Protein AF-A0A316Z973-F1 (afdb_monomer_lite)

Secondary structure (DSSP, 8-state):
-----------------PPEEEEEESTTSSSEESSEE---TT-EEEEEE-SSS-B--EEBS-SSGGGTTPBPTTS-BPPPB-TT-EEEEE---SS-EEEE-GGGHHHH--EEEES--SS-HHHHHHHHTT-------------------------------------------------------------------------

Organism: NCBI:txid58919

Structure (mmCIF, N/CA/C/O backbone):
data_AF-A0A316Z973-F1
#
_entry.id   AF-A0A316Z973-F1
#
loop_
_atom_site.group_PDB
_atom_site.id
_atom_site.type_symbol
_atom_site.label_atom_id
_atom_site.label_alt_id
_atom_site.label_comp_id
_atom_site.label_asym_id
_atom_site.label_entity_id
_atom_site.label_seq_id
_atom_site.pdbx_PDB_ins_code
_atom_site.Cartn_x
_atom_site.Cartn_y
_atom_site.Cartn_z
_atom_site.occupancy
_atom_site.B_iso_or_equiv
_atom_site.auth_seq_id
_atom_site.auth_comp_id
_atom_site.auth_asym_id
_atom_site.auth_atom_id
_atom_site.pdbx_PDB_model_num
ATOM 1 N N . MET A 1 1 ? -23.307 -47.195 45.406 1.00 41.28 1 MET A N 1
ATOM 2 C CA . MET A 1 1 ? -22.479 -47.215 44.180 1.00 41.28 1 MET A CA 1
ATOM 3 C C . MET A 1 1 ? -22.710 -45.909 43.437 1.00 41.28 1 MET A C 1
ATOM 5 O O . MET A 1 1 ? -23.793 -45.720 42.906 1.00 41.28 1 MET A O 1
ATOM 9 N N . PHE A 1 2 ? -21.751 -44.983 43.478 1.00 44.00 2 PHE A N 1
ATOM 10 C CA . PHE A 1 2 ? -21.825 -43.708 42.757 1.00 44.00 2 PHE A CA 1
ATOM 11 C C . PHE A 1 2 ? -20.929 -43.805 41.520 1.00 44.00 2 PHE A C 1
ATOM 13 O O . PHE A 1 2 ? -19.707 -43.801 41.649 1.00 44.00 2 PHE A O 1
ATOM 20 N N . PHE A 1 3 ? -21.525 -43.931 40.335 1.00 48.19 3 PHE A N 1
ATOM 21 C CA . PHE A 1 3 ? -20.788 -43.873 39.074 1.00 48.19 3 PHE A CA 1
ATOM 22 C C . PHE A 1 3 ? -20.586 -42.404 38.688 1.00 48.19 3 PHE A C 1
ATOM 24 O O . PHE A 1 3 ? -21.544 -41.697 38.383 1.00 48.19 3 PHE A O 1
ATOM 31 N N . ARG A 1 4 ? -19.337 -41.929 38.740 1.00 69.94 4 ARG A N 1
ATOM 32 C CA . ARG A 1 4 ? -18.939 -40.623 38.202 1.00 69.94 4 ARG A CA 1
ATOM 33 C C . ARG A 1 4 ? -18.668 -40.780 36.706 1.00 69.94 4 ARG A C 1
ATOM 35 O O . ARG A 1 4 ? -17.727 -41.472 36.331 1.00 69.94 4 ARG A O 1
ATOM 42 N N . ALA A 1 5 ? -19.496 -40.161 35.870 1.00 67.56 5 ALA A N 1
ATOM 43 C CA . ALA A 1 5 ? -19.261 -40.078 34.433 1.00 67.56 5 ALA A CA 1
ATOM 44 C C . ALA A 1 5 ? -18.143 -39.055 34.138 1.00 67.56 5 ALA A C 1
ATOM 46 O O . ALA A 1 5 ? -18.197 -37.946 34.679 1.00 67.56 5 ALA A O 1
ATOM 47 N N . PRO A 1 6 ? -17.134 -39.384 33.311 1.00 65.50 6 PRO A N 1
ATOM 48 C CA . PRO A 1 6 ? -16.127 -38.420 32.894 1.00 65.50 6 PRO A CA 1
ATOM 49 C C . PRO A 1 6 ? -16.696 -37.504 31.800 1.00 65.50 6 PRO A C 1
ATOM 51 O O . PRO A 1 6 ? -17.099 -37.961 30.732 1.00 65.50 6 PRO A O 1
ATOM 54 N N . LEU A 1 7 ? -16.721 -36.200 32.076 1.00 68.88 7 LEU A N 1
ATOM 55 C CA . LEU A 1 7 ? 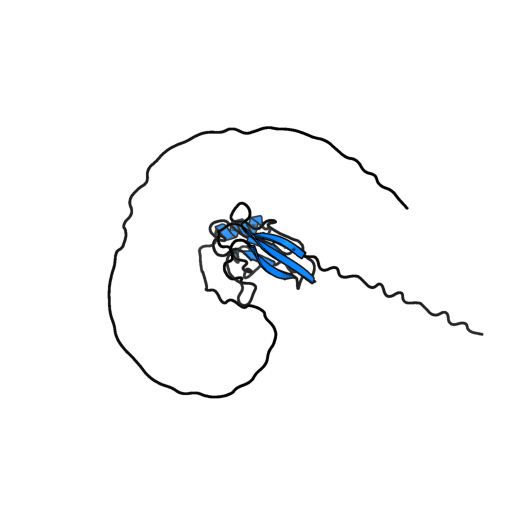-16.974 -35.148 31.092 1.00 68.88 7 LEU A CA 1
ATOM 56 C C . LEU A 1 7 ? -15.774 -35.098 30.129 1.00 68.88 7 LEU A C 1
ATOM 58 O O . LEU A 1 7 ? -14.706 -34.608 30.494 1.00 68.88 7 LEU A O 1
ATOM 62 N N . ILE A 1 8 ? -15.925 -35.638 28.919 1.00 69.06 8 ILE A N 1
ATOM 63 C CA . ILE A 1 8 ? -14.902 -35.556 27.869 1.00 69.06 8 ILE A CA 1
ATOM 64 C C . ILE A 1 8 ? -14.941 -34.141 27.280 1.00 69.06 8 ILE A C 1
ATOM 66 O O . ILE A 1 8 ? -15.870 -33.786 26.558 1.00 69.06 8 ILE A O 1
ATOM 70 N N . LEU A 1 9 ? -13.933 -33.327 27.600 1.00 64.75 9 LEU A N 1
ATOM 71 C CA . LEU A 1 9 ? -13.711 -32.022 26.982 1.00 64.75 9 LEU A CA 1
ATOM 72 C C . LEU A 1 9 ? -13.010 -32.236 25.633 1.00 64.75 9 LEU A C 1
ATOM 74 O O . LEU A 1 9 ? -11.796 -32.428 25.579 1.00 64.75 9 LEU A O 1
ATOM 78 N N . ALA A 1 10 ? -13.777 -32.251 24.544 1.00 69.19 10 ALA A N 1
ATOM 79 C CA . ALA A 1 10 ? -13.226 -32.266 23.193 1.00 69.19 10 ALA A CA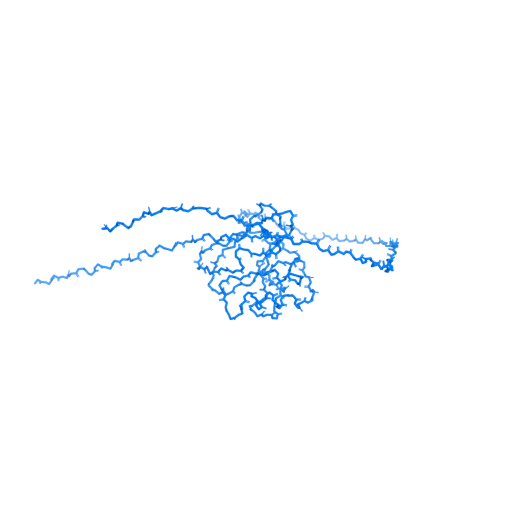 1
ATOM 80 C C . ALA A 1 10 ? -12.513 -30.928 22.922 1.00 69.19 10 ALA A C 1
ATOM 82 O O . ALA A 1 10 ? -13.158 -29.892 22.765 1.00 69.19 10 ALA A O 1
ATOM 83 N N . ALA A 1 11 ? -11.179 -30.940 22.896 1.00 72.00 11 ALA A N 1
ATOM 84 C CA . ALA A 1 11 ? -10.387 -29.792 22.476 1.00 72.00 11 ALA A CA 1
ATOM 85 C C . ALA A 1 11 ? -10.554 -29.595 20.961 1.00 72.00 11 ALA A C 1
ATOM 87 O O . ALA A 1 11 ? -10.031 -30.371 20.162 1.00 72.00 11 ALA A O 1
ATOM 88 N N . LEU A 1 12 ? -11.300 -28.564 20.563 1.00 65.88 12 LEU A N 1
ATOM 89 C CA . LEU A 1 12 ? -11.344 -28.091 19.182 1.00 65.88 12 LEU A CA 1
ATOM 90 C C . LEU A 1 12 ? -9.988 -27.455 18.855 1.00 65.88 12 LEU A C 1
ATOM 92 O O . LEU A 1 12 ? -9.727 -26.308 19.211 1.00 65.88 12 LEU A O 1
ATOM 96 N N . ALA A 1 13 ? -9.109 -28.211 18.201 1.00 68.31 13 ALA A N 1
ATOM 97 C CA . ALA A 1 13 ? -7.912 -27.653 17.592 1.00 68.31 13 ALA A CA 1
ATOM 98 C C . ALA A 1 13 ? -8.339 -26.793 16.392 1.00 68.31 13 ALA A C 1
ATOM 100 O O . ALA A 1 13 ? -8.641 -27.316 15.320 1.00 68.31 13 ALA A O 1
ATOM 101 N N . ALA A 1 14 ? -8.405 -25.474 16.578 1.00 66.62 14 ALA A N 1
ATOM 102 C CA . ALA A 1 14 ? -8.560 -24.543 15.470 1.00 66.62 14 ALA A CA 1
ATOM 103 C C . ALA A 1 14 ? -7.261 -24.546 14.652 1.00 66.62 14 ALA A C 1
ATOM 105 O O . ALA A 1 14 ? -6.210 -24.121 15.132 1.00 66.62 14 ALA A O 1
ATOM 106 N N . CYS A 1 15 ? -7.315 -25.051 13.421 1.00 59.84 15 CYS A N 1
ATOM 107 C CA . CYS A 1 15 ? -6.227 -24.900 12.467 1.00 59.84 15 CYS A CA 1
ATOM 108 C C . CYS A 1 15 ? -6.177 -23.435 12.008 1.00 59.84 15 CYS A C 1
ATOM 110 O O . CYS A 1 15 ? -6.979 -23.011 11.177 1.00 59.84 15 CYS A O 1
ATOM 112 N N . VAL A 1 16 ? -5.252 -22.648 12.563 1.00 71.19 16 VAL A N 1
ATOM 113 C CA . VAL A 1 16 ? -4.913 -21.338 11.996 1.00 71.19 16 VAL A CA 1
ATOM 114 C C . VAL A 1 16 ? -4.155 -21.582 10.690 1.00 71.19 16 VAL A C 1
ATOM 116 O O . VAL A 1 16 ? -3.043 -22.105 10.687 1.00 71.19 16 VAL A O 1
ATOM 119 N N . SER A 1 17 ? -4.800 -21.296 9.561 1.00 81.62 17 SER A N 1
ATOM 120 C CA . SER A 1 17 ? -4.170 -21.362 8.243 1.00 81.62 17 SER A CA 1
ATOM 121 C C . SER A 1 17 ? -3.611 -19.986 7.914 1.00 81.62 17 SER A C 1
ATOM 123 O O . SER A 1 17 ? -4.388 -19.056 7.734 1.00 81.62 17 SER A O 1
ATOM 125 N N . ALA A 1 18 ? -2.288 -19.866 7.820 1.00 92.56 18 ALA A N 1
ATOM 126 C CA . ALA A 1 18 ? -1.631 -18.668 7.307 1.00 92.56 18 ALA A CA 1
ATOM 127 C C . ALA A 1 18 ? -1.718 -18.648 5.773 1.00 92.56 18 ALA A C 1
ATOM 129 O O . ALA A 1 18 ? -1.224 -19.566 5.112 1.00 92.56 18 ALA A O 1
ATOM 130 N N . ALA A 1 19 ? -2.345 -17.622 5.201 1.00 96.31 19 ALA A N 1
ATOM 131 C CA . ALA A 1 19 ? -2.403 -17.424 3.759 1.00 96.31 19 ALA A CA 1
ATOM 132 C C . ALA A 1 19 ? -1.183 -16.639 3.252 1.00 96.31 19 ALA A C 1
ATOM 134 O O . ALA A 1 19 ? -0.636 -15.777 3.941 1.00 96.31 19 ALA A O 1
ATOM 135 N N . ASN A 1 20 ? -0.778 -16.903 2.007 1.00 97.88 20 ASN A N 1
ATOM 136 C CA . ASN A 1 20 ? 0.108 -16.013 1.263 1.00 97.88 20 ASN A CA 1
ATOM 137 C C . ASN A 1 20 ? -0.732 -15.203 0.268 1.00 97.88 20 ASN A C 1
ATOM 139 O O . ASN A 1 20 ? -1.379 -15.773 -0.611 1.00 97.88 20 ASN A O 1
ATOM 143 N N . ILE A 1 21 ? -0.742 -13.884 0.430 1.00 98.44 21 ILE A N 1
ATOM 144 C CA . ILE A 1 21 ? -1.530 -12.955 -0.376 1.00 98.44 21 ILE A CA 1
ATOM 145 C C . ILE A 1 21 ? -0.574 -12.232 -1.319 1.00 98.44 21 ILE A C 1
ATOM 147 O O . ILE A 1 21 ? 0.276 -11.453 -0.892 1.00 98.44 21 ILE A O 1
ATOM 151 N N . THR A 1 22 ? -0.706 -12.494 -2.615 1.00 98.56 22 THR A N 1
ATOM 152 C CA . THR A 1 22 ? 0.147 -11.880 -3.637 1.00 98.56 22 THR A CA 1
ATOM 153 C C . THR A 1 22 ? -0.371 -10.501 -4.040 1.00 98.56 22 THR A C 1
ATOM 155 O O . THR A 1 22 ? -1.551 -10.341 -4.350 1.00 98.56 22 THR A O 1
ATOM 158 N N . VAL A 1 23 ? 0.534 -9.524 -4.091 1.00 98.56 23 VAL A N 1
ATOM 159 C CA . VAL A 1 23 ? 0.290 -8.169 -4.595 1.00 98.56 23 VAL A CA 1
ATOM 160 C C . VAL A 1 23 ? 1.296 -7.880 -5.699 1.00 98.56 23 VAL A C 1
ATOM 162 O O . VAL A 1 23 ? 2.503 -7.900 -5.471 1.00 98.56 23 VAL A O 1
ATOM 165 N N . GLN A 1 24 ? 0.806 -7.595 -6.899 1.00 97.94 24 GLN A N 1
ATOM 166 C CA . GLN A 1 24 ? 1.642 -7.215 -8.031 1.00 97.94 24 GLN A CA 1
ATOM 167 C C . GLN A 1 24 ? 2.012 -5.738 -7.919 1.00 97.94 24 GLN A C 1
ATOM 169 O O . GLN A 1 24 ? 1.135 -4.884 -7.789 1.00 97.94 24 GLN A O 1
ATOM 174 N N . VAL A 1 25 ? 3.301 -5.427 -7.992 1.00 98.19 25 VAL A N 1
ATOM 175 C CA . VAL A 1 25 ? 3.828 -4.061 -7.950 1.00 98.19 25 VAL A CA 1
ATOM 176 C C . VAL A 1 25 ? 4.334 -3.695 -9.337 1.00 98.19 25 VAL A C 1
ATOM 178 O O . VAL A 1 25 ? 5.175 -4.401 -9.886 1.00 98.19 25 VAL A O 1
ATOM 181 N N . GLY A 1 26 ? 3.791 -2.628 -9.923 1.00 95.75 26 GLY A N 1
ATOM 182 C CA . GLY A 1 26 ? 4.217 -2.134 -11.238 1.00 95.75 26 GLY A CA 1
ATOM 183 C C . GLY A 1 26 ? 3.627 -2.879 -12.440 1.00 95.75 26 GLY A C 1
ATOM 184 O O . GLY A 1 26 ? 3.710 -2.383 -13.555 1.00 95.75 26 GLY A O 1
ATOM 185 N N . GLN A 1 27 ? 2.955 -4.023 -12.249 1.00 94.44 27 GLN A N 1
ATOM 186 C CA . GLN A 1 27 ? 2.401 -4.812 -13.359 1.00 94.44 27 GLN A CA 1
ATOM 187 C C . GLN A 1 27 ? 1.326 -4.040 -14.133 1.00 94.44 27 GLN A C 1
ATOM 189 O O . GLN A 1 27 ? 0.201 -3.907 -13.650 1.00 94.44 27 GLN A O 1
ATOM 194 N N . GLY A 1 28 ? 1.628 -3.570 -15.344 1.00 90.69 28 GLY A N 1
ATOM 195 C CA . GLY A 1 28 ? 0.760 -2.745 -16.186 1.00 90.69 28 GLY A CA 1
ATOM 196 C C . GLY A 1 28 ? 0.758 -1.260 -15.799 1.00 90.69 28 GLY A C 1
ATOM 197 O O . GLY A 1 28 ? -0.287 -0.612 -15.926 1.00 90.69 28 GLY A O 1
ATOM 198 N N . GLY A 1 29 ? 1.840 -0.758 -15.193 1.00 92.12 29 GLY A N 1
ATOM 199 C CA . GLY A 1 29 ? 2.037 0.635 -14.756 1.00 92.12 29 GLY A CA 1
ATOM 200 C C . GLY A 1 29 ? 2.023 0.862 -13.236 1.00 92.12 29 GLY A C 1
ATOM 201 O O . GLY A 1 29 ? 1.718 -0.058 -12.477 1.00 92.12 29 GLY A O 1
ATOM 202 N N . ASP A 1 30 ? 2.285 2.114 -12.829 1.00 94.94 30 ASP A N 1
ATOM 203 C CA . ASP A 1 30 ? 2.559 2.637 -11.470 1.00 94.94 30 ASP A CA 1
ATOM 204 C C . ASP A 1 30 ? 1.448 2.393 -10.420 1.00 94.94 30 ASP A C 1
ATOM 206 O O . ASP A 1 30 ? 0.791 3.320 -9.934 1.00 94.94 30 ASP A O 1
ATOM 210 N N . LYS A 1 31 ? 1.199 1.130 -10.068 1.00 96.44 31 LYS A N 1
ATOM 211 C CA . LYS A 1 31 ? 0.168 0.731 -9.100 1.00 96.44 31 LYS A CA 1
ATOM 212 C C . LYS A 1 31 ? 0.507 -0.572 -8.384 1.00 96.44 31 LYS A C 1
ATOM 214 O O . LYS A 1 31 ? 1.312 -1.378 -8.852 1.00 96.44 31 LYS A O 1
ATOM 219 N N . PHE A 1 32 ? -0.185 -0.779 -7.273 1.00 98.38 32 PHE A N 1
ATOM 220 C CA . PHE A 1 32 ? -0.315 -2.073 -6.618 1.00 98.38 32 PHE A CA 1
ATOM 221 C C . PHE A 1 32 ? -1.574 -2.777 -7.146 1.00 98.38 32 PHE A C 1
ATOM 223 O O . PHE A 1 32 ? -2.600 -2.126 -7.356 1.00 98.38 32 PHE A O 1
ATOM 230 N N . SER A 1 33 ? -1.512 -4.086 -7.390 1.00 97.81 33 SER A N 1
ATOM 231 C CA . SER A 1 33 ? -2.656 -4.887 -7.836 1.00 97.81 33 SER A CA 1
ATOM 232 C C . SER A 1 33 ? -2.778 -6.184 -7.022 1.00 97.81 33 SER A C 1
ATOM 234 O O . SER A 1 33 ? -1.902 -7.041 -7.128 1.00 97.81 33 SER A O 1
ATOM 236 N N . PRO A 1 34 ? -3.845 -6.360 -6.221 1.00 98.38 34 PRO A N 1
ATOM 237 C CA . PRO A 1 34 ? -4.901 -5.381 -5.944 1.00 98.38 34 PRO A CA 1
ATOM 238 C C . PRO A 1 34 ? -4.376 -4.148 -5.181 1.00 98.38 34 PRO A C 1
ATOM 240 O O . PRO A 1 34 ? -3.271 -4.153 -4.646 1.00 98.38 34 PRO A O 1
ATOM 243 N N . THR A 1 35 ? -5.174 -3.078 -5.130 1.00 98.31 35 THR A N 1
ATOM 244 C CA . THR A 1 35 ? -4.846 -1.839 -4.396 1.00 98.31 35 THR A CA 1
ATOM 245 C C . THR A 1 35 ? -5.157 -1.933 -2.900 1.00 98.31 35 THR A C 1
ATOM 247 O O . THR A 1 35 ? -4.707 -1.100 -2.115 1.00 98.31 35 THR A O 1
ATOM 250 N N . SER A 1 36 ? -5.892 -2.955 -2.474 1.00 98.56 36 SER A N 1
ATOM 251 C CA . SER A 1 36 ? -6.087 -3.278 -1.068 1.00 98.56 36 SER A CA 1
ATOM 252 C C . SER A 1 36 ? -6.338 -4.767 -0.869 1.00 98.56 36 SER A C 1
ATOM 254 O O . SER A 1 36 ? -6.734 -5.476 -1.796 1.00 98.56 36 SER A O 1
ATOM 256 N N . VAL A 1 37 ? -6.094 -5.241 0.350 1.00 98.62 37 VAL A N 1
ATOM 257 C CA . VAL A 1 37 ? -6.363 -6.623 0.767 1.00 98.62 37 VAL A CA 1
ATOM 258 C C . VAL A 1 37 ? -6.906 -6.650 2.188 1.00 98.62 37 VAL A C 1
ATOM 260 O O . VAL A 1 37 ? -6.594 -5.778 2.996 1.00 98.62 37 VAL A O 1
ATOM 263 N N . THR A 1 38 ? -7.671 -7.686 2.512 1.00 98.19 38 THR A N 1
ATOM 264 C CA . THR A 1 38 ? -7.971 -8.064 3.897 1.00 98.19 38 THR A CA 1
ATOM 265 C C . THR A 1 38 ? -7.119 -9.277 4.247 1.00 98.19 38 THR A C 1
ATOM 267 O O . THR A 1 38 ? -7.086 -10.235 3.478 1.00 98.19 38 THR A O 1
ATOM 270 N N . ALA A 1 39 ? -6.426 -9.225 5.379 1.00 97.69 39 ALA A N 1
ATOM 271 C CA . ALA A 1 39 ? -5.502 -10.251 5.835 1.00 97.69 39 ALA A CA 1
ATOM 272 C C . ALA A 1 39 ? -5.656 -10.484 7.342 1.00 97.69 39 ALA A C 1
ATOM 274 O O . ALA A 1 39 ? -5.812 -9.539 8.122 1.00 97.69 39 ALA A O 1
ATOM 275 N N . ALA A 1 40 ? -5.602 -11.745 7.752 1.00 97.12 40 ALA A N 1
ATOM 276 C CA . ALA A 1 40 ? -5.626 -12.147 9.147 1.00 97.12 40 ALA A CA 1
ATOM 277 C C . ALA A 1 40 ? -4.216 -12.113 9.754 1.00 97.12 40 ALA A C 1
ATOM 279 O O . ALA A 1 40 ? -3.204 -12.201 9.058 1.00 97.12 40 ALA A O 1
ATOM 280 N N . GLN A 1 41 ? -4.144 -12.027 11.084 1.00 96.38 41 GLN A N 1
ATOM 281 C CA . GLN A 1 41 ? -2.883 -12.232 11.789 1.00 96.38 41 GLN A CA 1
ATOM 282 C C . GLN A 1 41 ? -2.315 -13.622 11.457 1.00 96.38 41 GLN A C 1
ATOM 284 O O . GLN A 1 41 ? -3.010 -14.629 11.583 1.00 96.38 41 GLN A O 1
ATOM 289 N N . GLY A 1 42 ? -1.043 -13.665 11.068 1.00 96.25 42 GLY A N 1
ATOM 290 C CA . GLY A 1 42 ? -0.351 -14.871 10.612 1.00 96.25 42 GLY A CA 1
ATOM 291 C C . GLY A 1 42 ? -0.238 -14.987 9.091 1.00 96.25 42 GLY A C 1
ATOM 292 O O . GLY A 1 42 ? 0.615 -15.740 8.626 1.00 96.25 42 GLY A O 1
ATOM 293 N N . ASP A 1 43 ? -1.015 -14.223 8.318 1.00 98.38 43 ASP A N 1
ATOM 294 C CA . ASP A 1 43 ? -0.861 -14.165 6.863 1.00 98.38 43 ASP A CA 1
ATOM 295 C C . ASP A 1 43 ? 0.467 -13.503 6.461 1.00 98.38 43 ASP A C 1
ATOM 297 O O . ASP A 1 43 ? 1.131 -12.819 7.242 1.00 98.38 43 ASP A O 1
ATOM 301 N N . THR A 1 44 ? 0.868 -13.690 5.207 1.00 98.44 44 THR A N 1
ATOM 302 C CA . THR A 1 44 ? 2.009 -12.996 4.599 1.00 98.44 44 THR A CA 1
ATOM 303 C C . THR A 1 44 ? 1.568 -12.294 3.326 1.00 98.44 44 THR A C 1
ATOM 305 O O . THR A 1 44 ? 1.003 -12.929 2.437 1.00 98.44 44 THR A O 1
ATOM 308 N N . ILE A 1 45 ? 1.871 -11.002 3.207 1.00 98.69 45 ILE A N 1
ATOM 309 C CA . ILE A 1 45 ? 1.714 -10.256 1.958 1.00 98.69 45 ILE A CA 1
ATOM 310 C C . ILE A 1 45 ? 3.007 -10.379 1.155 1.00 98.69 45 ILE A C 1
ATOM 312 O O . ILE A 1 45 ? 4.071 -9.995 1.637 1.00 98.69 45 ILE A O 1
ATOM 316 N N . SER A 1 46 ? 2.928 -10.902 -0.064 1.00 98.44 46 SER A N 1
ATOM 317 C CA . SER A 1 46 ? 4.061 -11.008 -0.983 1.00 98.44 46 SER A CA 1
ATOM 318 C C . SER A 1 46 ? 3.911 -9.993 -2.109 1.00 98.44 46 SER A C 1
ATOM 320 O O . SER A 1 46 ? 3.110 -10.172 -3.026 1.00 98.44 46 SER A O 1
ATOM 322 N N . PHE A 1 47 ? 4.702 -8.926 -2.033 1.00 98.56 47 PHE A N 1
ATOM 323 C CA . PHE A 1 47 ? 4.819 -7.910 -3.071 1.00 98.56 47 PHE A CA 1
ATOM 324 C C . PHE A 1 47 ? 5.768 -8.413 -4.154 1.00 98.56 47 PHE A C 1
ATOM 326 O O . PHE A 1 47 ? 6.974 -8.489 -3.925 1.00 98.56 47 PHE A O 1
ATOM 333 N N . VAL A 1 48 ? 5.224 -8.784 -5.308 1.00 97.62 48 VAL A N 1
ATOM 334 C CA . VAL A 1 48 ? 5.982 -9.276 -6.463 1.00 97.62 48 VAL A CA 1
ATOM 335 C C . VAL A 1 48 ? 6.167 -8.119 -7.430 1.00 97.62 48 VAL A C 1
ATOM 337 O O . VAL A 1 48 ? 5.186 -7.527 -7.878 1.00 97.62 48 VAL A O 1
ATOM 340 N N . PHE A 1 49 ? 7.417 -7.779 -7.723 1.00 97.44 49 PHE A N 1
ATOM 341 C CA . PHE A 1 49 ? 7.765 -6.635 -8.557 1.00 97.44 49 PHE A CA 1
ATOM 342 C C . PHE A 1 49 ? 7.876 -7.046 -10.021 1.00 97.44 49 PHE A C 1
ATOM 344 O O . PHE A 1 49 ? 8.504 -8.054 -10.355 1.00 97.44 49 PHE A O 1
ATOM 351 N N . HIS A 1 50 ? 7.255 -6.243 -10.880 1.00 94.25 50 HIS A N 1
ATOM 352 C CA . HIS A 1 50 ? 7.200 -6.442 -12.324 1.00 94.25 50 HIS A CA 1
ATOM 353 C C . HIS A 1 50 ? 7.804 -5.246 -13.039 1.00 94.25 50 HIS A C 1
ATOM 355 O O . HIS A 1 50 ? 7.855 -4.145 -12.497 1.00 94.25 50 HIS A O 1
ATOM 361 N N . GLU A 1 51 ? 8.156 -5.476 -14.298 1.00 86.81 51 GLU A N 1
ATOM 362 C CA . GLU A 1 51 ? 8.728 -4.494 -15.219 1.00 86.81 51 GLU A CA 1
ATOM 363 C C . GLU A 1 51 ? 10.108 -3.925 -14.794 1.00 86.81 51 GLU A C 1
ATOM 365 O O . GLU A 1 51 ? 10.585 -4.040 -13.663 1.00 86.81 51 GLU A O 1
ATOM 370 N N . ASN A 1 52 ? 10.814 -3.310 -15.746 1.00 79.31 52 ASN A N 1
ATOM 371 C CA . ASN A 1 52 ? 12.146 -2.732 -15.515 1.00 79.31 52 ASN A CA 1
ATOM 372 C C . ASN A 1 52 ? 12.103 -1.361 -14.802 1.00 79.31 52 ASN A C 1
ATOM 374 O O . ASN A 1 52 ? 13.105 -0.648 -14.791 1.00 79.31 52 ASN A O 1
ATOM 378 N N . MET A 1 53 ? 10.953 -0.975 -14.247 1.00 85.50 53 MET A N 1
ATOM 379 C CA . MET A 1 53 ? 10.781 0.234 -13.446 1.00 85.50 53 MET A CA 1
ATOM 380 C C . MET A 1 53 ? 11.032 -0.067 -11.967 1.00 85.50 53 MET A C 1
ATOM 382 O O . MET A 1 53 ? 10.682 -1.134 -11.468 1.00 85.50 53 MET A O 1
ATOM 386 N N . GLU A 1 54 ? 11.616 0.895 -11.254 1.00 92.75 54 GLU A N 1
ATOM 387 C CA . GLU A 1 54 ? 11.878 0.762 -9.825 1.00 92.75 54 GLU A CA 1
ATOM 388 C C . GLU A 1 54 ? 10.671 1.178 -8.973 1.00 92.75 54 GLU A C 1
ATOM 390 O O . GLU A 1 54 ? 10.162 2.299 -9.069 1.00 92.75 54 GLU A O 1
ATOM 395 N N . HIS A 1 55 ? 10.259 0.289 -8.072 1.00 97.12 55 HIS A N 1
ATOM 396 C CA . HIS A 1 55 ? 9.247 0.552 -7.054 1.00 97.12 55 HIS A CA 1
ATOM 397 C C . HIS A 1 55 ? 9.773 0.182 -5.670 1.00 97.12 55 HIS A C 1
ATOM 399 O O . HIS A 1 55 ? 10.735 -0.565 -5.521 1.00 97.12 55 HIS A O 1
ATOM 405 N N . ASN A 1 56 ? 9.109 0.658 -4.628 1.00 97.81 56 ASN A N 1
ATOM 406 C CA . ASN A 1 56 ? 9.323 0.176 -3.271 1.00 97.81 56 ASN A CA 1
ATOM 407 C C . ASN A 1 56 ? 8.004 0.107 -2.504 1.00 97.81 56 ASN A C 1
ATOM 409 O O . ASN A 1 56 ? 6.953 0.549 -2.971 1.00 97.81 56 ASN A O 1
ATOM 413 N N . VAL A 1 57 ? 8.082 -0.501 -1.327 1.00 98.50 57 VAL A N 1
ATOM 414 C CA . VAL A 1 57 ? 6.978 -0.687 -0.394 1.00 98.50 57 VAL A CA 1
ATOM 415 C C . VAL A 1 57 ? 7.388 0.008 0.899 1.00 98.50 57 VAL A C 1
ATOM 417 O O . VAL A 1 57 ? 8.310 -0.441 1.585 1.00 98.50 57 VAL A O 1
ATOM 420 N N . ILE A 1 58 ? 6.735 1.130 1.193 1.00 98.69 58 ILE A N 1
ATOM 421 C CA . ILE A 1 58 ? 6.981 1.944 2.384 1.00 98.69 58 ILE A CA 1
ATOM 422 C C . ILE A 1 58 ? 5.689 2.028 3.189 1.00 98.69 58 ILE A C 1
ATOM 424 O O . ILE A 1 58 ? 4.662 2.432 2.650 1.00 98.69 58 ILE A O 1
ATOM 428 N N . GLU A 1 59 ? 5.733 1.673 4.470 1.00 98.56 59 GLU A N 1
ATOM 429 C CA . GLU A 1 59 ? 4.636 1.918 5.406 1.00 98.56 59 GLU A CA 1
ATOM 430 C C . GLU A 1 59 ? 4.539 3.412 5.729 1.00 98.56 59 GLU A C 1
ATOM 432 O O . GLU A 1 59 ? 5.522 4.075 6.073 1.00 98.56 59 GLU A O 1
ATOM 437 N N . ALA A 1 60 ? 3.329 3.944 5.604 1.00 98.31 60 ALA A N 1
ATOM 438 C CA . ALA A 1 60 ? 3.031 5.330 5.887 1.00 98.31 60 ALA A CA 1
ATOM 439 C C . ALA A 1 60 ? 2.926 5.605 7.389 1.00 98.31 60 ALA A C 1
ATOM 441 O O . ALA A 1 60 ? 2.567 4.737 8.185 1.00 98.31 60 ALA A O 1
ATOM 442 N N . GLN A 1 61 ? 3.197 6.855 7.764 1.00 97.75 61 GLN A N 1
ATOM 443 C CA . GLN A 1 61 ? 3.181 7.353 9.142 1.00 97.75 61 GLN A CA 1
ATOM 444 C C . GLN A 1 61 ? 1.840 7.108 9.847 1.00 97.75 61 GLN A C 1
ATOM 446 O O . GLN A 1 61 ? 1.808 6.889 11.056 1.00 97.75 61 GLN A O 1
ATOM 451 N N . GLY A 1 62 ? 0.737 7.110 9.096 1.00 96.62 62 GLY A N 1
ATOM 452 C CA . GLY A 1 62 ? -0.589 6.864 9.635 1.00 96.62 62 GLY A CA 1
ATOM 453 C C . GLY A 1 62 ? -1.604 6.424 8.587 1.00 96.62 62 GLY A C 1
ATOM 454 O O . GLY A 1 62 ? -1.297 6.201 7.415 1.00 96.62 62 GLY A O 1
ATOM 455 N N . THR A 1 63 ? -2.841 6.297 9.056 1.00 97.75 63 THR A N 1
ATOM 456 C CA . THR A 1 63 ? -4.001 5.834 8.284 1.00 97.75 63 THR A CA 1
ATOM 457 C C . THR A 1 63 ? -4.892 6.992 7.815 1.00 97.75 63 THR A C 1
ATOM 459 O O . THR A 1 63 ? -5.860 6.779 7.089 1.00 97.75 63 THR A O 1
ATOM 462 N N . ASP A 1 64 ? -4.548 8.228 8.190 1.00 96.69 64 ASP A N 1
ATOM 463 C CA . ASP A 1 64 ? -5.234 9.455 7.787 1.00 96.69 64 ASP A CA 1
ATOM 464 C C . ASP A 1 64 ? -4.645 10.035 6.497 1.00 96.69 64 ASP A C 1
ATOM 466 O O . ASP A 1 64 ? -3.432 9.997 6.271 1.00 96.69 64 ASP A O 1
ATOM 470 N N . THR A 1 65 ? -5.476 10.695 5.688 1.00 96.50 65 THR A N 1
ATOM 471 C CA . THR A 1 65 ? -5.074 11.298 4.402 1.00 96.50 65 THR A CA 1
ATOM 472 C C . THR A 1 65 ? -3.925 12.304 4.509 1.00 96.50 65 THR A C 1
ATOM 474 O O . THR A 1 65 ? -3.184 12.485 3.549 1.00 96.50 65 THR A O 1
ATOM 477 N N . ALA A 1 66 ? -3.749 12.954 5.664 1.00 95.94 66 ALA A N 1
ATOM 478 C CA . ALA A 1 66 ? -2.669 13.917 5.899 1.00 95.94 66 ALA A CA 1
ATOM 479 C C . ALA A 1 66 ? -1.270 13.276 5.971 1.00 95.94 66 ALA A C 1
ATOM 481 O O . ALA A 1 66 ? -0.273 13.985 5.885 1.00 95.94 66 ALA A O 1
ATOM 482 N N . THR A 1 67 ? -1.198 11.954 6.146 1.00 95.94 67 THR A N 1
ATOM 483 C CA . THR A 1 67 ? 0.060 11.197 6.275 1.00 95.94 67 THR A CA 1
ATOM 484 C C . THR A 1 67 ? 0.462 10.470 4.993 1.00 95.94 67 THR A C 1
ATOM 486 O O . THR A 1 67 ? 1.457 9.747 4.982 1.00 95.94 67 THR A O 1
ATOM 489 N N . ALA A 1 68 ? -0.302 10.646 3.911 1.00 95.94 68 ALA A N 1
ATOM 490 C CA . ALA A 1 68 ? 0.016 10.048 2.622 1.00 95.94 68 ALA A CA 1
ATOM 491 C C . ALA A 1 68 ? 1.427 10.443 2.170 1.00 95.94 68 ALA A C 1
ATOM 493 O O . ALA A 1 68 ? 1.829 11.588 2.321 1.00 95.94 68 ALA A O 1
ATOM 494 N N . CYS A 1 69 ? 2.182 9.490 1.623 1.00 97.06 69 CYS A N 1
ATOM 495 C CA . CYS A 1 69 ? 3.570 9.688 1.184 1.00 97.06 69 CYS A CA 1
ATOM 496 C C . CYS A 1 69 ? 4.583 10.042 2.290 1.00 97.06 69 CYS A C 1
ATOM 498 O O . CYS A 1 69 ? 5.747 10.287 1.979 1.00 97.06 69 CYS A O 1
ATOM 500 N N . GLN A 1 70 ? 4.186 10.036 3.567 1.00 97.25 70 GLN A N 1
ATOM 501 C CA . GLN A 1 70 ? 5.098 10.258 4.688 1.00 97.25 70 GLN A CA 1
ATOM 502 C C . GLN A 1 70 ? 5.521 8.906 5.271 1.00 97.25 70 GLN A C 1
ATOM 504 O O . GLN A 1 70 ? 4.654 8.165 5.740 1.00 97.25 70 GLN A O 1
ATOM 509 N N . PRO A 1 71 ? 6.816 8.546 5.252 1.00 97.81 71 PRO A N 1
ATOM 510 C CA . PRO A 1 71 ? 7.277 7.269 5.781 1.00 97.81 71 PRO A CA 1
ATOM 511 C C . PRO A 1 71 ? 7.109 7.209 7.301 1.00 97.81 71 PRO A C 1
ATOM 513 O O . PRO A 1 71 ? 7.292 8.203 8.008 1.00 97.81 71 PRO A O 1
ATOM 516 N N . LYS A 1 72 ? 6.803 6.021 7.817 1.00 97.81 72 LYS A N 1
ATOM 517 C CA . LYS A 1 72 ? 6.851 5.743 9.251 1.00 97.81 72 LYS A CA 1
ATOM 518 C C . LYS A 1 72 ? 8.261 5.341 9.670 1.00 97.81 72 LYS A C 1
ATOM 520 O O . LYS A 1 72 ? 8.825 4.373 9.161 1.00 97.81 72 LYS A O 1
ATOM 525 N N . GLU A 1 73 ? 8.821 6.074 10.624 1.00 95.88 73 GLU A N 1
ATOM 526 C CA . GLU A 1 73 ? 10.144 5.786 11.181 1.00 95.88 73 GLU A CA 1
ATOM 527 C C . GLU A 1 73 ? 10.188 4.391 11.824 1.00 95.88 73 GLU A C 1
ATOM 529 O O . GLU A 1 73 ? 9.308 4.018 12.603 1.00 95.88 73 GLU A O 1
ATOM 534 N N . GLY A 1 74 ? 11.223 3.615 11.493 1.00 95.94 74 GLY A N 1
ATOM 535 C CA . GLY A 1 74 ? 11.423 2.262 12.024 1.00 95.94 74 GLY A CA 1
ATOM 536 C C . GLY A 1 74 ? 10.416 1.208 11.544 1.00 95.94 74 GLY A C 1
ATOM 537 O O . GLY A 1 74 ? 10.365 0.125 12.125 1.00 95.94 74 GLY A O 1
ATOM 538 N N . ALA A 1 75 ? 9.619 1.507 10.515 1.00 96.56 75 ALA A N 1
ATOM 539 C CA . ALA A 1 75 ? 8.639 0.588 9.943 1.00 96.56 75 ALA A CA 1
ATOM 540 C C . ALA A 1 75 ? 9.116 -0.032 8.618 1.00 96.56 75 ALA A C 1
ATOM 542 O O . ALA A 1 75 ? 10.274 0.117 8.219 1.00 96.56 75 ALA A O 1
ATOM 543 N N . LEU A 1 76 ? 8.221 -0.752 7.934 1.00 97.69 76 LEU A N 1
ATOM 544 C CA . LEU A 1 76 ? 8.500 -1.335 6.625 1.00 97.69 76 LEU A CA 1
ATOM 545 C C . LEU A 1 76 ? 8.971 -0.254 5.643 1.00 97.69 76 LEU A C 1
ATOM 547 O O . LEU A 1 76 ? 8.230 0.664 5.302 1.00 97.69 76 LEU A O 1
ATOM 551 N N . HIS A 1 77 ? 10.197 -0.400 5.156 1.00 98.06 77 HIS A N 1
ATOM 552 C CA . HIS A 1 77 ? 10.768 0.450 4.122 1.00 98.06 77 HIS A CA 1
ATOM 553 C C . HIS A 1 77 ? 11.692 -0.411 3.264 1.00 98.06 77 HIS A C 1
ATOM 555 O O . HIS A 1 77 ? 12.851 -0.652 3.610 1.00 98.06 77 HIS A O 1
ATOM 561 N N . SER A 1 78 ? 11.170 -0.939 2.156 1.00 97.81 78 SER A N 1
ATOM 562 C CA . SER A 1 78 ? 12.002 -1.712 1.235 1.00 97.81 78 SER A CA 1
ATOM 563 C C . SER A 1 78 ? 12.964 -0.793 0.478 1.00 97.81 78 SER A C 1
ATOM 565 O O . SER A 1 78 ? 12.635 0.351 0.157 1.00 97.81 78 SER A O 1
ATOM 567 N N . ALA A 1 79 ? 14.132 -1.318 0.101 1.00 96.44 79 ALA A N 1
ATOM 568 C CA . ALA A 1 79 ? 14.913 -0.698 -0.966 1.00 96.44 79 ALA A CA 1
ATOM 569 C C . ALA A 1 79 ? 14.083 -0.655 -2.262 1.00 96.44 79 ALA A C 1
ATOM 571 O O . ALA A 1 79 ? 13.110 -1.408 -2.396 1.00 96.44 79 ALA A O 1
ATOM 572 N N . LEU A 1 80 ? 14.477 0.202 -3.206 1.00 96.81 80 LEU A N 1
ATOM 573 C CA . LEU A 1 80 ? 13.958 0.141 -4.570 1.00 96.81 80 LEU A CA 1
ATOM 574 C C . LEU A 1 80 ? 14.227 -1.251 -5.159 1.00 96.81 80 LEU A C 1
ATOM 576 O O . LEU A 1 80 ? 15.298 -1.823 -4.958 1.00 96.81 80 LEU A O 1
ATOM 580 N N . GLN A 1 81 ? 13.216 -1.801 -5.815 1.00 96.31 81 GLN A N 1
ATOM 581 C CA . GLN A 1 81 ? 13.197 -3.119 -6.431 1.00 96.31 81 GLN A CA 1
ATOM 582 C C . GLN A 1 81 ? 12.732 -2.993 -7.882 1.00 96.31 81 GLN A C 1
ATOM 584 O O . GLN A 1 81 ? 11.940 -2.109 -8.204 1.00 96.31 81 GLN A O 1
ATOM 589 N N . ASN A 1 82 ? 13.167 -3.923 -8.723 1.00 90.12 82 ASN A N 1
ATOM 590 C CA . ASN A 1 82 ? 12.760 -4.085 -10.120 1.00 90.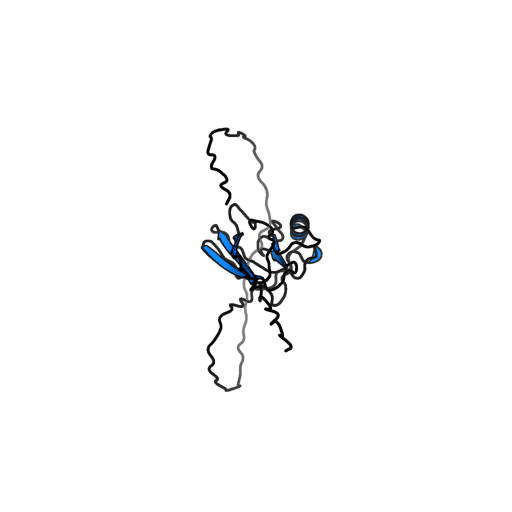12 82 ASN A CA 1
ATOM 591 C C . ASN A 1 82 ? 12.204 -5.509 -10.347 1.00 90.12 82 ASN A C 1
ATOM 593 O O . ASN A 1 82 ? 12.030 -6.257 -9.384 1.00 90.12 82 ASN A O 1
ATOM 597 N N . GLU A 1 83 ? 11.959 -5.894 -11.607 1.00 90.75 83 GLU A N 1
ATOM 598 C CA . GLU A 1 83 ? 11.546 -7.252 -12.024 1.00 90.75 83 GLU A CA 1
ATOM 599 C C . GLU A 1 83 ? 12.106 -8.399 -11.174 1.00 90.75 83 GLU A C 1
ATOM 601 O O . GLU A 1 83 ? 13.304 -8.456 -10.879 1.00 90.75 83 GLU A O 1
ATOM 606 N N . ALA A 1 84 ? 11.226 -9.360 -10.882 1.00 88.69 84 ALA A N 1
ATOM 607 C CA . ALA A 1 84 ? 11.499 -10.625 -10.199 1.00 88.69 84 ALA A CA 1
ATOM 608 C C . ALA A 1 84 ? 11.903 -10.519 -8.717 1.00 88.69 84 ALA A C 1
ATOM 610 O O . ALA A 1 84 ? 12.095 -11.549 -8.065 1.00 88.69 84 ALA A O 1
ATOM 611 N N . ALA A 1 85 ? 11.973 -9.314 -8.149 1.00 94.81 85 ALA A N 1
ATOM 612 C CA . ALA A 1 85 ? 12.092 -9.146 -6.709 1.00 94.81 85 ALA A CA 1
ATOM 613 C C . ALA A 1 85 ? 10.774 -9.496 -5.999 1.00 94.81 85 ALA A C 1
ATOM 615 O O . ALA A 1 85 ? 9.677 -9.265 -6.516 1.00 94.81 85 ALA A O 1
ATOM 616 N N . VAL A 1 86 ? 10.887 -10.020 -4.776 1.00 97.06 86 VAL A N 1
ATOM 617 C CA . VAL A 1 86 ? 9.746 -10.255 -3.887 1.00 97.06 86 VAL A CA 1
ATOM 618 C C . VAL A 1 86 ? 10.056 -9.691 -2.508 1.00 97.06 86 VAL A C 1
ATOM 620 O O . VAL A 1 86 ? 11.060 -10.053 -1.896 1.00 97.06 86 VAL A O 1
ATOM 623 N N . VAL A 1 87 ? 9.174 -8.830 -2.003 1.00 98.00 87 VAL A N 1
ATOM 624 C CA . VAL A 1 87 ? 9.201 -8.352 -0.615 1.00 98.00 87 VAL A CA 1
ATOM 625 C C . VAL A 1 87 ? 8.052 -9.014 0.137 1.00 98.00 87 VAL A C 1
ATOM 627 O O . VAL A 1 87 ? 6.889 -8.830 -0.215 1.00 98.00 87 VAL A O 1
ATOM 630 N N . SER A 1 88 ? 8.375 -9.789 1.171 1.00 97.94 88 SER A N 1
ATOM 631 C CA . SER A 1 88 ? 7.389 -10.494 1.997 1.00 97.94 88 SER A CA 1
ATOM 632 C C . SER A 1 88 ? 7.197 -9.790 3.334 1.00 97.94 88 SER A C 1
ATOM 634 O O . SER A 1 88 ? 8.164 -9.541 4.053 1.00 97.94 88 SER A O 1
ATOM 636 N N . VAL A 1 89 ? 5.945 -9.498 3.675 1.00 97.81 89 VAL A N 1
ATOM 637 C CA . VAL A 1 89 ? 5.558 -8.758 4.878 1.00 97.81 89 VAL A CA 1
ATOM 638 C C . VAL A 1 89 ? 4.620 -9.625 5.719 1.00 97.81 89 VAL A C 1
ATOM 640 O O . VAL A 1 89 ? 3.509 -9.914 5.270 1.00 97.81 89 VAL A O 1
ATOM 643 N N . PRO A 1 90 ? 5.034 -10.062 6.921 1.00 97.50 90 PRO A N 1
ATOM 644 C CA . PRO A 1 90 ? 4.157 -10.807 7.813 1.00 97.50 90 PRO A CA 1
ATOM 645 C C . PRO A 1 90 ? 3.082 -9.888 8.402 1.00 97.50 90 PRO A C 1
ATOM 647 O O . PRO A 1 90 ? 3.364 -8.771 8.840 1.00 97.50 90 PRO A O 1
ATOM 650 N N . VAL A 1 91 ? 1.849 -10.381 8.456 1.00 97.62 91 VAL A N 1
ATOM 651 C CA . VAL A 1 91 ? 0.715 -9.684 9.062 1.00 97.62 91 VAL A CA 1
ATOM 652 C C . VAL A 1 91 ? 0.658 -10.047 10.542 1.00 97.62 91 VAL A C 1
ATOM 654 O O . VAL A 1 91 ? 0.285 -11.156 10.919 1.00 97.62 91 VAL A O 1
ATOM 657 N N . ASN A 1 92 ? 1.049 -9.104 11.398 1.00 95.88 92 ASN A N 1
ATOM 658 C CA . ASN A 1 92 ? 1.115 -9.316 12.850 1.00 95.88 92 ASN A CA 1
ATOM 659 C C . ASN A 1 92 ? -0.127 -8.815 13.605 1.00 95.88 92 ASN A C 1
ATOM 661 O O . ASN A 1 92 ? -0.300 -9.161 14.771 1.00 95.88 92 ASN A O 1
ATOM 665 N N . SER A 1 93 ? -0.975 -8.014 12.957 1.00 95.81 93 SER A N 1
ATOM 666 C CA . SER A 1 93 ? -2.220 -7.461 13.501 1.00 95.81 93 SER A CA 1
ATOM 667 C C . SER A 1 93 ? -3.253 -7.295 12.383 1.00 95.81 93 SER A C 1
ATOM 669 O O . SER A 1 93 ? -2.895 -7.239 11.207 1.00 95.81 93 SER A O 1
ATOM 671 N N . THR A 1 94 ? -4.529 -7.190 12.752 1.00 96.62 94 THR A N 1
ATOM 672 C CA . THR A 1 94 ? -5.628 -6.831 11.843 1.00 96.62 94 THR A CA 1
ATOM 673 C C . THR A 1 94 ? -5.833 -5.318 11.711 1.00 96.62 94 THR A C 1
ATOM 675 O O . THR A 1 94 ? -6.758 -4.895 11.021 1.00 96.62 94 THR A O 1
ATOM 678 N N . ASP A 1 95 ? -5.010 -4.503 12.378 1.00 97.81 95 ASP A N 1
ATOM 679 C CA . ASP A 1 95 ? -5.065 -3.043 12.261 1.00 97.81 95 ASP A CA 1
ATOM 680 C C . ASP A 1 95 ? -4.792 -2.583 10.814 1.00 97.81 95 ASP A C 1
ATOM 682 O O . ASP A 1 95 ? -4.007 -3.227 10.107 1.00 97.81 95 ASP A O 1
ATOM 686 N N . PRO A 1 96 ? -5.395 -1.469 10.358 1.00 98.44 96 PRO A N 1
ATOM 687 C CA . PRO A 1 96 ? -5.130 -0.937 9.027 1.00 98.44 96 PRO A CA 1
ATOM 688 C C . PRO A 1 96 ? -3.672 -0.498 8.853 1.00 98.44 96 PRO A C 1
ATOM 690 O O . PRO A 1 96 ? -3.148 0.267 9.664 1.00 98.44 96 PRO A O 1
ATOM 693 N N . VAL A 1 97 ? -3.044 -0.913 7.751 1.00 98.50 97 VAL A N 1
ATOM 694 C CA . VAL A 1 97 ? -1.680 -0.507 7.372 1.00 98.50 97 VAL A CA 1
ATOM 695 C C . VAL A 1 97 ? -1.707 0.104 5.980 1.00 98.50 97 VAL A C 1
ATOM 697 O O . VAL A 1 97 ? -2.188 -0.509 5.027 1.00 98.50 97 VAL A O 1
ATOM 700 N N . TYR A 1 98 ? -1.186 1.321 5.867 1.00 98.62 98 TYR A N 1
ATOM 701 C CA . TYR A 1 98 ? -1.181 2.090 4.629 1.00 98.62 98 TYR A CA 1
ATOM 702 C C . TYR A 1 98 ? 0.232 2.100 4.086 1.00 98.62 98 TYR A C 1
ATOM 704 O O . TYR A 1 98 ? 1.194 2.313 4.820 1.00 98.62 98 TYR A O 1
ATOM 712 N N . ILE A 1 99 ? 0.351 1.825 2.799 1.00 98.75 99 ILE A N 1
ATOM 713 C CA . ILE A 1 99 ? 1.612 1.628 2.109 1.00 98.75 99 ILE A CA 1
ATOM 714 C C . ILE A 1 99 ? 1.633 2.532 0.884 1.00 98.75 99 ILE A C 1
ATOM 716 O O . ILE A 1 99 ? 0.611 2.749 0.233 1.00 98.75 99 ILE A O 1
ATOM 720 N N . PHE A 1 100 ? 2.807 3.043 0.541 1.00 98.69 100 PHE A N 1
ATOM 721 C CA . PHE A 1 100 ? 3.022 3.790 -0.688 1.00 98.69 100 PHE A CA 1
ATOM 722 C C . PHE A 1 100 ? 4.335 3.408 -1.368 1.00 98.69 100 PHE A C 1
ATOM 724 O O . PHE A 1 100 ? 5.239 2.837 -0.757 1.00 98.69 100 PHE A O 1
ATOM 731 N N . CYS A 1 101 ? 4.426 3.740 -2.654 1.00 98.25 101 CYS A N 1
ATOM 732 C CA . CYS A 1 101 ? 5.665 3.673 -3.421 1.00 98.25 101 CYS A CA 1
ATOM 733 C C . CYS A 1 101 ? 6.283 5.070 -3.478 1.00 98.25 101 CYS A C 1
ATOM 735 O O . CYS A 1 101 ? 5.684 5.971 -4.057 1.00 98.25 101 CYS A O 1
ATOM 737 N N . GLY A 1 102 ? 7.484 5.260 -2.935 1.00 97.06 102 GLY A N 1
ATOM 738 C CA . GLY A 1 102 ? 8.165 6.557 -2.858 1.00 97.06 102 GLY A CA 1
ATOM 739 C C . GLY A 1 102 ? 8.207 7.312 -4.195 1.00 97.06 102 GLY A C 1
ATOM 740 O O . GLY A 1 102 ? 7.644 8.403 -4.271 1.00 97.06 102 GLY A O 1
ATOM 741 N N . PRO A 1 103 ? 8.767 6.730 -5.275 1.00 96.06 103 PRO A N 1
ATOM 742 C CA . PRO A 1 103 ? 8.849 7.404 -6.578 1.00 96.06 103 PRO A CA 1
ATOM 743 C C . PRO A 1 103 ? 7.499 7.792 -7.213 1.00 96.06 103 PRO A C 1
ATOM 745 O O . PRO A 1 103 ? 7.439 8.705 -8.036 1.00 96.06 103 PRO A O 1
ATOM 748 N N . HIS A 1 104 ? 6.407 7.115 -6.840 1.00 96.56 104 HIS A N 1
ATOM 749 C CA . HIS A 1 104 ? 5.112 7.206 -7.526 1.00 96.56 104 HIS A CA 1
ATOM 750 C C . HIS A 1 104 ? 3.965 7.654 -6.607 1.00 96.56 104 HIS A C 1
ATOM 752 O O . HIS A 1 104 ? 2.804 7.685 -7.021 1.00 96.56 104 HIS A O 1
ATOM 758 N N . CYS A 1 105 ? 4.253 8.023 -5.358 1.00 97.56 105 CYS A N 1
ATOM 759 C CA . CYS A 1 105 ? 3.215 8.407 -4.410 1.00 97.56 105 CYS A CA 1
ATOM 760 C C . CYS A 1 105 ? 2.582 9.746 -4.796 1.00 97.56 105 CYS A C 1
ATOM 762 O O . CYS A 1 105 ? 1.388 9.804 -5.070 1.00 97.56 105 CYS A O 1
ATOM 764 N N . GLU A 1 106 ? 3.381 10.802 -4.923 1.00 95.81 106 GLU A N 1
ATOM 765 C CA . GLU A 1 106 ? 2.861 12.155 -5.167 1.00 95.81 106 GLU A CA 1
ATOM 766 C C . GLU A 1 106 ? 2.443 12.382 -6.619 1.00 95.81 106 GLU A C 1
ATOM 768 O O . GLU A 1 106 ? 1.461 13.053 -6.912 1.00 95.81 106 GLU A O 1
ATOM 773 N N . SER A 1 107 ? 3.158 11.781 -7.566 1.00 94.56 107 SER A N 1
ATOM 774 C CA . SER A 1 107 ? 2.878 11.984 -8.988 1.00 94.56 107 SER A CA 1
ATOM 775 C C . SER A 1 107 ? 1.733 11.106 -9.505 1.00 94.56 107 SER A C 1
ATOM 777 O O . SER A 1 107 ? 1.051 11.490 -10.459 1.00 94.56 107 SER A O 1
ATOM 779 N N . LYS A 1 108 ? 1.505 9.929 -8.900 1.00 95.81 108 LYS A N 1
ATOM 780 C CA . LYS A 1 108 ? 0.532 8.928 -9.387 1.00 95.81 108 LYS A CA 1
ATOM 781 C C . LYS A 1 108 ? -0.518 8.534 -8.356 1.00 95.81 108 LYS A C 1
ATOM 783 O O . LYS A 1 108 ? -1.573 8.025 -8.730 1.00 95.81 108 LYS A O 1
ATOM 788 N N . GLY A 1 109 ? -0.287 8.801 -7.074 1.00 97.12 109 GLY A N 1
ATOM 789 C CA . GLY A 1 109 ? -1.116 8.268 -5.998 1.00 97.12 109 GLY A CA 1
ATOM 790 C C . GLY A 1 109 ? -0.926 6.765 -5.829 1.00 97.12 109 GLY A C 1
ATOM 791 O O . GLY A 1 109 ? -1.900 6.070 -5.553 1.00 97.12 109 GLY A O 1
ATOM 792 N N . MET A 1 110 ? 0.290 6.254 -6.056 1.00 98.12 110 MET A N 1
ATOM 793 C CA . MET A 1 110 ? 0.590 4.828 -5.945 1.00 98.12 110 MET A CA 1
ATOM 794 C C . MET A 1 110 ? 0.623 4.405 -4.473 1.00 98.12 110 MET A C 1
ATOM 796 O O . MET A 1 110 ? 1.648 4.508 -3.795 1.00 98.12 110 MET A O 1
ATOM 800 N N . VAL A 1 111 ? -0.526 3.927 -4.000 1.00 98.62 111 VAL A N 1
ATOM 801 C CA . VAL A 1 111 ? -0.765 3.518 -2.614 1.00 98.62 111 VAL A CA 1
ATOM 802 C C . VAL A 1 111 ? -1.444 2.152 -2.549 1.00 98.62 111 VAL A C 1
ATOM 804 O O . VAL A 1 111 ? -2.087 1.711 -3.504 1.00 98.62 111 VAL A O 1
ATOM 807 N N . PHE A 1 112 ? -1.290 1.492 -1.410 1.00 98.75 112 PHE A N 1
ATOM 808 C CA . PHE A 1 112 ? -1.849 0.188 -1.098 1.00 98.75 112 PHE A CA 1
ATOM 809 C C . PHE A 1 112 ? -2.319 0.154 0.356 1.00 98.75 112 PHE A C 1
ATOM 811 O O . PHE A 1 112 ? -1.715 0.804 1.208 1.00 98.75 112 PHE A O 1
ATOM 818 N N . ILE A 1 113 ? -3.383 -0.593 0.653 1.00 98.75 113 ILE A N 1
ATOM 819 C CA . ILE A 1 113 ? -3.906 -0.704 2.022 1.00 98.75 113 ILE A CA 1
ATOM 820 C C . ILE A 1 113 ? -4.118 -2.166 2.413 1.00 98.75 113 ILE A C 1
ATOM 822 O O . ILE A 1 113 ? -4.871 -2.895 1.766 1.00 98.75 113 ILE A O 1
ATOM 826 N N . ILE A 1 114 ? -3.511 -2.570 3.525 1.00 98.75 114 ILE A N 1
ATOM 827 C CA . ILE A 1 114 ? -3.831 -3.814 4.227 1.00 98.75 114 ILE A CA 1
ATOM 828 C C . ILE A 1 114 ? -4.912 -3.493 5.257 1.00 98.75 114 ILE A C 1
ATOM 830 O O . ILE A 1 114 ? -4.770 -2.533 6.011 1.00 98.75 114 ILE A O 1
ATOM 834 N N . ASN A 1 115 ? -5.968 -4.305 5.297 1.00 98.31 115 ASN A N 1
ATOM 835 C CA . ASN A 1 115 ? -7.098 -4.176 6.217 1.00 98.31 115 ASN A CA 1
ATOM 836 C C . ASN A 1 115 ? -7.699 -2.758 6.223 1.00 98.31 115 ASN A C 1
ATOM 838 O O . ASN A 1 115 ? -7.558 -2.041 7.211 1.00 98.31 115 ASN A O 1
ATOM 842 N N . PRO A 1 116 ? -8.357 -2.324 5.126 1.00 97.56 116 PRO A N 1
ATOM 843 C CA . PRO A 1 116 ? -8.896 -0.972 5.015 1.00 97.56 116 PRO A CA 1
ATOM 844 C C . PRO A 1 116 ? -9.748 -0.550 6.212 1.00 97.56 116 PRO A C 1
ATOM 846 O O . PRO A 1 116 ? -10.608 -1.297 6.678 1.00 97.56 116 PRO A O 1
ATOM 849 N N . GLY A 1 117 ? -9.488 0.667 6.688 1.00 95.31 117 GLY A N 1
ATOM 850 C CA . GLY A 1 117 ? -10.208 1.291 7.792 1.00 95.31 117 GLY A CA 1
ATOM 851 C C . GLY A 1 117 ? -11.246 2.296 7.298 1.00 95.31 117 GLY A C 1
ATOM 852 O O . GLY A 1 117 ? -12.011 2.035 6.375 1.00 95.31 117 GLY A O 1
ATOM 853 N N . THR A 1 118 ? -11.265 3.469 7.928 1.00 96.06 118 THR A N 1
ATOM 854 C CA . THR A 1 118 ? -12.188 4.564 7.596 1.00 96.06 118 THR A CA 1
ATOM 855 C C . THR A 1 118 ? -11.835 5.272 6.290 1.00 96.06 118 THR A C 1
ATOM 857 O O . THR A 1 118 ? -12.737 5.657 5.548 1.00 96.06 118 THR A O 1
ATOM 860 N N . VAL A 1 119 ? -10.541 5.453 6.012 1.00 97.19 119 VAL A N 1
ATOM 861 C CA . VAL A 1 119 ? -10.059 6.072 4.776 1.00 97.19 119 VAL A CA 1
ATOM 862 C C . VAL A 1 119 ? -9.999 5.014 3.674 1.00 97.19 119 VAL A C 1
ATOM 864 O O . VAL A 1 119 ? -9.415 3.944 3.833 1.00 97.19 119 VAL A O 1
ATOM 867 N N . SER A 1 120 ? -10.634 5.288 2.536 1.00 97.31 120 SER A N 1
ATOM 868 C CA . SER A 1 120 ? -10.585 4.366 1.397 1.00 97.31 120 SER A CA 1
ATOM 869 C C . SER A 1 120 ? -9.271 4.506 0.625 1.00 97.31 120 SER A C 1
ATOM 871 O O . SER A 1 120 ? -8.589 5.534 0.701 1.00 97.31 120 SER A O 1
ATOM 873 N N . VAL A 1 121 ? -8.922 3.500 -0.182 1.00 98.00 121 VAL A N 1
ATOM 874 C CA . VAL A 1 121 ? -7.718 3.570 -1.023 1.00 98.00 121 VAL A CA 1
ATOM 875 C C . VAL A 1 121 ? -7.800 4.705 -2.042 1.00 98.00 121 VAL A C 1
ATOM 877 O O . VAL A 1 121 ? -6.801 5.360 -2.315 1.00 98.00 121 VAL A O 1
ATOM 880 N N . GLU A 1 122 ? -8.996 5.022 -2.537 1.00 97.88 122 GLU A N 1
ATOM 881 C CA . GLU A 1 122 ? -9.233 6.135 -3.455 1.00 97.88 122 GLU A CA 1
ATOM 882 C C . GLU A 1 122 ? -9.018 7.487 -2.769 1.00 97.88 122 GLU A C 1
ATOM 884 O O . GLU A 1 122 ? -8.384 8.374 -3.343 1.00 97.88 122 GLU A O 1
ATOM 889 N N . GLN A 1 123 ? -9.510 7.643 -1.535 1.00 98.06 123 GLN A N 1
ATOM 890 C CA . GLN A 1 123 ? -9.310 8.856 -0.739 1.00 98.06 123 GLN A CA 1
ATOM 891 C C . GLN A 1 123 ? -7.828 9.063 -0.423 1.00 98.06 123 GLN A C 1
ATOM 893 O O . GLN A 1 123 ? -7.302 10.164 -0.597 1.00 98.06 123 GLN A O 1
ATOM 898 N N . TYR A 1 124 ? -7.139 7.996 -0.020 1.00 98.25 124 TYR A N 1
ATOM 899 C CA . TYR A 1 124 ? -5.717 8.052 0.286 1.00 98.25 124 TYR A CA 1
ATOM 900 C C . TYR A 1 124 ? -4.870 8.320 -0.965 1.00 98.25 124 TYR A C 1
ATOM 902 O O . TYR A 1 124 ? -3.988 9.174 -0.943 1.00 98.25 124 TYR A O 1
ATOM 910 N N . ALA A 1 125 ? -5.190 7.682 -2.095 1.00 98.12 125 ALA A N 1
ATOM 911 C CA . ALA A 1 125 ? -4.533 7.926 -3.379 1.00 98.12 125 ALA A CA 1
ATOM 912 C C . ALA A 1 125 ? -4.762 9.355 -3.890 1.00 98.12 125 ALA A C 1
ATOM 914 O O . ALA A 1 125 ? -3.903 9.923 -4.569 1.00 98.12 125 ALA A O 1
ATOM 915 N N . ALA A 1 126 ? -5.937 9.941 -3.639 1.00 97.81 126 ALA A N 1
ATOM 916 C CA . ALA A 1 126 ? -6.221 11.334 -3.973 1.00 97.81 126 ALA A CA 1
ATOM 917 C C . ALA A 1 126 ? -5.393 12.294 -3.110 1.00 97.81 126 ALA A C 1
ATOM 919 O O . ALA A 1 126 ? -4.805 13.228 -3.650 1.00 97.81 126 ALA A O 1
ATOM 920 N N . ALA A 1 127 ? -5.290 12.026 -1.806 1.00 96.56 127 ALA A N 1
ATOM 921 C CA . ALA A 1 127 ? -4.476 12.813 -0.887 1.00 96.56 127 ALA A CA 1
ATOM 922 C C . ALA A 1 127 ? -2.976 12.719 -1.198 1.00 96.56 127 ALA A C 1
ATOM 924 O O . ALA A 1 127 ? -2.295 13.741 -1.206 1.00 96.56 127 ALA A O 1
ATOM 925 N N . ALA A 1 128 ? -2.488 11.524 -1.546 1.00 97.12 128 ALA A N 1
ATOM 926 C CA . ALA A 1 128 ? -1.117 11.295 -1.992 1.00 97.12 128 ALA A CA 1
ATOM 927 C C . ALA A 1 128 ? -0.741 12.222 -3.156 1.00 97.12 128 ALA A C 1
ATOM 929 O O . ALA A 1 128 ? 0.280 12.895 -3.101 1.00 97.12 128 ALA A O 1
ATOM 930 N N . LYS A 1 129 ? -1.624 12.363 -4.154 1.00 96.12 129 LYS A N 1
ATOM 931 C CA . LYS A 1 129 ? -1.405 13.269 -5.295 1.00 96.12 129 LYS A CA 1
ATOM 932 C C . LYS A 1 129 ? -1.388 14.763 -4.947 1.00 96.12 129 LYS A C 1
ATOM 934 O O . LYS A 1 129 ? -1.039 15.579 -5.794 1.00 96.12 129 LYS A O 1
ATOM 939 N N . GLY A 1 130 ? -1.824 15.126 -3.742 1.00 86.44 130 GLY A N 1
ATOM 940 C CA . GLY A 1 130 ? -1.833 16.498 -3.236 1.00 86.44 130 GLY A CA 1
ATOM 941 C C . GLY A 1 130 ? -0.703 16.815 -2.251 1.00 86.44 130 GLY A C 1
ATOM 942 O O . GLY A 1 130 ? -0.622 17.959 -1.805 1.00 86.44 130 GLY A O 1
ATOM 943 N N . GLN A 1 131 ? 0.138 15.840 -1.884 1.00 77.31 131 GLN A N 1
ATOM 944 C CA . GLN A 1 131 ? 1.324 16.053 -1.046 1.00 77.31 131 GLN A CA 1
ATOM 945 C C . GLN A 1 131 ? 2.494 16.568 -1.899 1.00 77.31 131 GLN A C 1
ATOM 947 O O . GLN A 1 131 ? 2.693 16.123 -3.027 1.00 77.31 131 GLN A O 1
ATOM 952 N N . SER A 1 132 ? 3.249 17.525 -1.354 1.00 53.91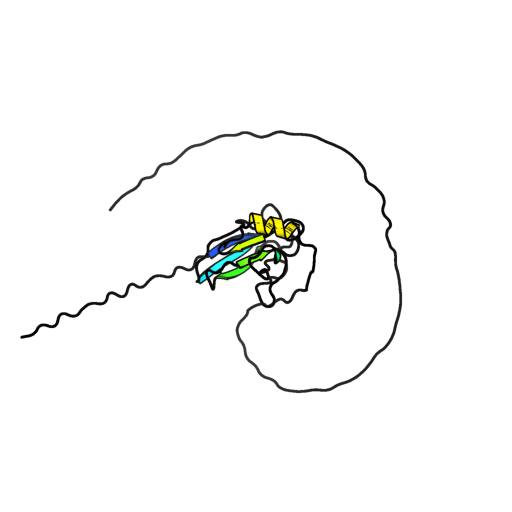 132 SER A N 1
ATOM 953 C CA . SER A 1 132 ? 4.493 18.036 -1.940 1.00 53.91 132 SER A CA 1
ATOM 954 C C . SER A 1 132 ? 5.684 17.488 -1.149 1.00 53.91 132 SER A C 1
ATOM 956 O O . SER A 1 132 ? 5.680 17.556 0.080 1.00 53.91 132 SER A O 1
ATOM 958 N N . SER A 1 133 ? 6.706 17.010 -1.857 1.00 50.59 133 SER A N 1
ATOM 959 C CA . SER A 1 133 ? 7.784 16.148 -1.359 1.00 50.59 133 SER A CA 1
ATOM 960 C C . SER A 1 133 ? 8.555 16.665 -0.143 1.00 50.59 133 SER A C 1
ATOM 962 O O . SER A 1 133 ? 9.203 17.710 -0.191 1.00 50.59 133 SER A O 1
ATOM 964 N N . SER A 1 134 ? 8.619 15.838 0.901 1.00 42.16 134 SER A N 1
ATOM 965 C CA . SER A 1 134 ? 9.678 15.854 1.919 1.00 42.16 134 SER A CA 1
ATOM 966 C C . SER A 1 134 ? 10.316 14.465 2.001 1.00 42.16 134 SER A C 1
ATOM 968 O O . SER A 1 134 ? 9.998 13.654 2.864 1.00 42.16 134 SER A O 1
ATOM 970 N N . SER A 1 135 ? 11.193 14.170 1.041 1.00 43.56 135 SER A N 1
ATOM 971 C CA . SER A 1 135 ? 11.962 12.925 0.954 1.00 43.56 135 SER A CA 1
ATOM 972 C C . SER A 1 135 ? 13.018 12.831 2.063 1.00 43.56 135 SER A C 1
ATOM 974 O O . SER A 1 135 ? 13.919 13.671 2.105 1.00 43.56 135 SER A O 1
ATOM 976 N N . SER A 1 136 ? 12.964 11.779 2.885 1.00 45.50 136 SER A N 1
ATOM 977 C CA . SER A 1 136 ? 14.034 11.398 3.820 1.00 45.50 136 SER A CA 1
ATOM 978 C C . SER A 1 136 ? 14.484 9.953 3.586 1.00 45.50 136 SER A C 1
ATOM 980 O O . SER A 1 136 ? 13.693 9.072 3.256 1.00 45.50 136 SER A O 1
ATOM 982 N N . SER A 1 137 ? 15.798 9.781 3.692 1.00 41.81 137 SER A N 1
ATOM 983 C CA . SER A 1 137 ? 16.662 8.775 3.077 1.00 41.81 137 SER A CA 1
ATOM 984 C C . SER A 1 137 ? 16.496 7.320 3.532 1.00 41.81 137 SER A C 1
ATOM 986 O O . SER A 1 137 ? 16.094 7.022 4.651 1.00 41.81 137 SER A O 1
ATOM 988 N N . ALA A 1 138 ? 16.922 6.419 2.645 1.00 44.69 138 ALA A N 1
ATOM 989 C CA . ALA A 1 138 ? 17.021 4.979 2.831 1.00 44.69 138 ALA A CA 1
ATOM 990 C C . ALA A 1 138 ? 17.854 4.567 4.062 1.00 44.69 138 ALA A C 1
ATOM 992 O O . ALA A 1 138 ? 19.030 4.915 4.177 1.00 44.69 138 ALA A O 1
ATOM 993 N N . ALA A 1 139 ? 17.268 3.723 4.913 1.00 36.97 139 ALA A N 1
ATOM 994 C CA . ALA A 1 139 ? 17.989 2.848 5.829 1.00 36.97 139 ALA A CA 1
ATOM 995 C C . ALA A 1 139 ? 17.430 1.427 5.676 1.00 36.97 139 ALA A C 1
ATOM 997 O O . ALA A 1 139 ? 16.402 1.070 6.247 1.00 36.97 139 ALA A O 1
ATOM 998 N N . SER A 1 140 ? 18.102 0.618 4.858 1.00 42.19 140 SER A N 1
ATOM 999 C CA . SER A 1 140 ? 17.789 -0.796 4.654 1.00 42.19 140 SER A CA 1
ATOM 1000 C C . SER A 1 140 ? 17.960 -1.572 5.963 1.00 42.19 140 SER A C 1
ATOM 1002 O O . SER A 1 140 ? 19.085 -1.847 6.374 1.00 42.19 140 SER A O 1
ATOM 1004 N N . SER A 1 141 ? 16.862 -1.965 6.608 1.00 44.91 141 SER A N 1
ATOM 1005 C CA . SER A 1 141 ? 16.889 -2.954 7.693 1.00 44.91 141 SER A CA 1
ATOM 1006 C C . SER A 1 141 ? 16.521 -4.323 7.129 1.00 44.91 141 SER A C 1
ATOM 1008 O O . SER A 1 141 ? 15.357 -4.713 7.088 1.00 44.91 141 SER A O 1
ATOM 1010 N N . GLY A 1 142 ? 17.531 -5.042 6.638 1.00 40.38 142 GLY A N 1
ATOM 1011 C CA . GLY A 1 142 ? 17.411 -6.454 6.287 1.00 40.38 142 GLY A CA 1
ATOM 1012 C C . GLY A 1 142 ? 17.347 -7.302 7.557 1.00 40.38 142 GLY A C 1
ATOM 1013 O O . GLY A 1 142 ? 18.291 -7.320 8.343 1.00 40.38 142 GLY A O 1
ATOM 1014 N N . SER A 1 143 ? 16.234 -8.002 7.765 1.00 41.62 143 SER A N 1
ATOM 1015 C CA . SER A 1 143 ? 16.113 -9.014 8.813 1.00 41.62 143 SER A CA 1
ATOM 1016 C C . SER A 1 143 ? 16.874 -10.276 8.399 1.00 41.62 143 SER A C 1
ATOM 1018 O O . SER A 1 143 ? 16.567 -10.899 7.384 1.00 41.62 143 SER A O 1
ATOM 1020 N N . SER A 1 144 ? 17.894 -10.650 9.169 1.00 48.59 144 SER A N 1
ATOM 1021 C CA . SER A 1 144 ? 18.518 -11.976 9.150 1.00 48.59 144 SER A CA 1
ATOM 1022 C C . SER A 1 144 ? 19.063 -12.277 10.544 1.00 48.59 144 SER A C 1
ATOM 1024 O O . SER A 1 144 ? 19.905 -11.557 11.078 1.00 48.59 144 SER A O 1
ATOM 1026 N N . THR A 1 145 ? 18.532 -13.328 11.159 1.00 38.22 145 THR A N 1
ATOM 1027 C CA . THR A 1 145 ? 18.902 -13.807 12.490 1.00 38.22 145 THR A CA 1
ATOM 1028 C C . THR A 1 145 ? 20.196 -14.624 12.486 1.00 38.22 145 THR A C 1
ATOM 1030 O O . THR A 1 145 ? 20.349 -15.541 11.687 1.00 38.22 145 THR A O 1
ATOM 1033 N N . ALA A 1 146 ? 21.007 -14.343 13.514 1.00 35.62 146 ALA A N 1
ATOM 1034 C CA . ALA A 1 146 ? 22.009 -15.173 14.192 1.00 35.62 146 ALA A CA 1
ATOM 1035 C C . ALA A 1 146 ? 23.384 -15.417 13.531 1.00 35.62 146 ALA A C 1
ATOM 1037 O O . ALA A 1 146 ? 23.555 -16.313 12.715 1.00 35.62 146 ALA A O 1
ATOM 1038 N N . ALA A 1 147 ? 24.412 -14.757 14.080 1.00 35.00 147 ALA A N 1
ATOM 1039 C CA . ALA A 1 147 ? 25.451 -15.434 14.867 1.00 35.00 147 ALA A CA 1
ATOM 1040 C C . ALA A 1 147 ? 26.225 -14.417 15.724 1.00 35.00 147 ALA A C 1
ATOM 1042 O O . ALA A 1 147 ? 26.703 -13.394 15.240 1.00 35.00 147 ALA A O 1
ATOM 1043 N N . ALA A 1 148 ? 26.332 -14.711 17.018 1.00 34.81 148 ALA A N 1
ATOM 1044 C CA . ALA A 1 148 ? 27.145 -13.970 17.967 1.00 34.81 148 ALA A CA 1
ATOM 1045 C C . ALA A 1 148 ? 28.639 -14.202 17.704 1.00 34.81 148 ALA A C 1
ATOM 1047 O O . ALA A 1 148 ? 29.065 -15.341 17.518 1.00 34.81 148 ALA A O 1
ATOM 1048 N N . SER A 1 149 ? 29.443 -13.145 17.799 1.00 35.31 149 SER A N 1
ATOM 1049 C CA . SER A 1 149 ? 30.797 -13.206 18.356 1.00 35.31 149 SER A CA 1
ATOM 1050 C C . SER A 1 149 ? 31.234 -11.810 18.783 1.00 35.31 149 SER A C 1
ATOM 1052 O O . SER A 1 149 ? 31.331 -10.877 17.994 1.00 35.31 149 SER A O 1
ATOM 1054 N N . SER A 1 150 ? 31.460 -11.692 20.083 1.00 38.78 150 SER A N 1
ATOM 1055 C CA . SER A 1 150 ? 32.061 -10.566 20.782 1.00 38.78 150 SER A CA 1
ATOM 1056 C C . SER A 1 150 ? 33.490 -10.293 20.317 1.00 38.78 150 SER A C 1
ATOM 1058 O O . SER A 1 150 ? 34.283 -11.229 20.222 1.00 38.78 150 SER A O 1
ATOM 1060 N N . SER A 1 151 ? 33.867 -9.021 20.189 1.00 37.25 151 SER A N 1
ATOM 1061 C CA . SER A 1 151 ? 35.220 -8.548 20.510 1.00 37.25 151 SER A CA 1
ATOM 1062 C C . SER A 1 151 ? 35.204 -7.057 20.843 1.00 37.25 151 SER A C 1
ATOM 1064 O O . SER A 1 151 ? 34.612 -6.238 20.150 1.00 37.25 151 SER A O 1
ATOM 1066 N N . THR A 1 152 ? 35.822 -6.752 21.976 1.00 37.84 152 THR A N 1
ATOM 1067 C CA . THR A 1 152 ? 36.055 -5.439 22.576 1.00 37.84 152 THR A CA 1
ATOM 1068 C C . THR A 1 152 ? 37.247 -4.716 21.940 1.00 37.84 152 THR A C 1
ATOM 1070 O O . THR A 1 152 ? 38.105 -5.361 21.342 1.00 37.84 152 THR A O 1
ATOM 1073 N N . ARG A 1 153 ? 37.354 -3.411 22.266 1.00 34.00 153 ARG A N 1
ATOM 1074 C CA . ARG A 1 153 ? 38.491 -2.466 22.097 1.00 34.00 153 ARG A CA 1
ATOM 1075 C C . ARG A 1 153 ? 38.453 -1.671 20.786 1.00 34.00 153 ARG A C 1
ATOM 1077 O O . ARG A 1 153 ? 38.125 -2.215 19.751 1.00 34.00 153 ARG A O 1
ATOM 1084 N N . ALA A 1 154 ? 38.828 -0.399 20.727 1.00 34.47 154 ALA A N 1
ATOM 1085 C CA . ALA A 1 154 ? 39.182 0.625 21.705 1.00 34.47 154 ALA A CA 1
ATOM 1086 C C . ALA A 1 154 ? 39.157 1.973 20.958 1.00 34.47 154 ALA A C 1
ATOM 1088 O O . ALA A 1 154 ? 39.177 2.016 19.731 1.00 34.47 154 ALA A O 1
ATOM 1089 N N . ALA A 1 155 ? 39.111 3.056 21.726 1.00 40.50 155 ALA A N 1
ATOM 1090 C CA . ALA A 1 155 ? 39.187 4.436 21.273 1.00 40.50 155 ALA A CA 1
ATOM 1091 C C . ALA A 1 155 ? 40.537 4.818 20.629 1.00 40.50 155 ALA A C 1
ATOM 1093 O O . ALA A 1 155 ? 41.538 4.116 20.793 1.00 40.50 155 ALA A O 1
ATOM 1094 N N . SER A 1 156 ? 40.546 6.054 20.103 1.00 37.72 156 SER A N 1
ATOM 1095 C CA . SER A 1 156 ? 41.668 6.908 19.650 1.00 37.72 156 SER A CA 1
ATOM 1096 C C . SER A 1 156 ? 41.896 6.854 18.135 1.00 37.72 156 SER A C 1
ATOM 1098 O O . SER A 1 156 ? 41.866 5.784 17.552 1.00 37.72 156 SER A O 1
ATOM 1100 N N . SER A 1 157 ? 42.187 7.924 17.400 1.00 39.22 157 SER A N 1
ATOM 1101 C CA . SER A 1 157 ? 42.218 9.375 17.622 1.00 39.22 157 SER A CA 1
ATOM 1102 C C . SER A 1 157 ? 42.740 9.997 16.315 1.00 39.22 157 SER A C 1
ATOM 1104 O O . SER A 1 157 ? 43.535 9.360 15.628 1.00 39.22 157 SER A O 1
ATOM 1106 N N . SER A 1 158 ? 42.415 11.272 16.093 1.00 38.25 158 SER A N 1
ATOM 1107 C CA . SER A 1 158 ? 43.262 12.271 15.414 1.00 38.25 158 SER A CA 1
ATOM 1108 C C . SER A 1 158 ? 43.153 12.499 13.897 1.00 38.25 158 SER A C 1
ATOM 1110 O O . SER A 1 158 ? 43.447 11.644 13.074 1.00 38.25 158 SER A O 1
ATOM 1112 N N . ALA A 1 159 ? 42.930 13.793 13.629 1.00 36.19 159 ALA A N 1
ATOM 1113 C CA . ALA A 1 159 ? 43.655 14.671 12.702 1.00 36.19 159 ALA A CA 1
ATOM 1114 C C . ALA A 1 159 ? 43.185 14.806 11.237 1.00 36.19 159 ALA A C 1
ATOM 1116 O O . ALA A 1 159 ? 43.479 13.995 10.373 1.00 36.19 159 ALA A O 1
ATOM 1117 N N . ALA A 1 160 ? 42.522 15.947 11.007 1.00 39.38 160 ALA A N 1
ATOM 1118 C CA . ALA A 1 160 ? 42.939 17.072 10.154 1.00 39.38 160 ALA A CA 1
ATOM 1119 C C . ALA A 1 160 ? 43.464 16.835 8.718 1.00 39.38 160 ALA A C 1
ATOM 1121 O O . ALA A 1 160 ? 44.480 16.190 8.495 1.00 39.38 160 ALA A O 1
ATOM 1122 N N . GLY A 1 161 ? 42.856 17.578 7.785 1.00 34.31 161 GLY A N 1
ATOM 1123 C CA . GLY A 1 161 ? 43.358 17.921 6.445 1.00 34.31 161 GLY A CA 1
ATOM 1124 C C . GLY A 1 161 ? 42.185 18.423 5.590 1.00 34.31 161 GLY A C 1
ATOM 1125 O O . GLY A 1 161 ? 41.357 17.622 5.189 1.00 34.31 161 GLY A O 1
ATOM 1126 N N . ALA A 1 162 ? 41.851 19.716 5.574 1.00 36.34 162 ALA A N 1
ATOM 1127 C CA . ALA A 1 162 ? 42.456 20.818 4.812 1.00 36.34 162 ALA A CA 1
ATOM 1128 C C . ALA A 1 162 ? 42.117 20.834 3.301 1.00 36.34 162 ALA A C 1
ATOM 1130 O O . ALA A 1 162 ? 42.335 19.853 2.602 1.00 36.34 162 ALA A O 1
ATOM 1131 N N . ALA A 1 163 ? 41.715 22.036 2.855 1.00 36.78 163 ALA A N 1
ATOM 1132 C CA . ALA A 1 163 ? 41.638 22.589 1.491 1.00 36.78 163 ALA A CA 1
ATOM 1133 C C . ALA A 1 163 ? 40.441 22.158 0.606 1.00 36.78 163 ALA A C 1
ATOM 1135 O O . ALA A 1 163 ? 40.212 20.978 0.384 1.00 36.78 163 ALA A O 1
ATOM 1136 N N . SER A 1 164 ? 39.541 23.081 0.220 1.00 37.00 164 SER A N 1
ATOM 1137 C CA . SER A 1 164 ? 39.626 24.014 -0.940 1.00 37.00 164 SER A CA 1
ATOM 1138 C C . SER A 1 164 ? 39.713 23.234 -2.267 1.00 37.00 164 SER A C 1
ATOM 1140 O O . SER A 1 164 ? 40.598 22.409 -2.417 1.00 37.00 164 SER A O 1
ATOM 1142 N N . SER A 1 165 ? 38.919 23.430 -3.323 1.00 37.12 165 SER A N 1
ATOM 1143 C CA . SER A 1 165 ? 38.471 24.674 -3.959 1.00 37.12 165 SER A CA 1
ATOM 1144 C C . SER A 1 165 ? 37.497 24.325 -5.105 1.00 37.12 165 SER A C 1
ATOM 1146 O O . SER A 1 165 ? 37.660 23.287 -5.735 1.00 37.12 165 SER A O 1
ATOM 1148 N N . SER A 1 166 ? 36.564 25.238 -5.399 1.00 39.56 166 SER A N 1
ATOM 1149 C CA . SER A 1 166 ? 36.081 25.667 -6.734 1.00 39.56 166 SER A CA 1
ATOM 1150 C C . SER A 1 166 ? 35.955 24.670 -7.901 1.00 39.56 166 SER A C 1
ATOM 1152 O O . SER A 1 166 ? 36.958 24.153 -8.389 1.00 39.56 166 SER A O 1
ATOM 1154 N N . SER A 1 167 ? 34.771 24.638 -8.525 1.00 39.53 167 SER A N 1
ATOM 1155 C CA . SER A 1 167 ? 34.496 25.144 -9.898 1.00 39.53 167 SER A CA 1
ATOM 1156 C C . SER A 1 167 ? 33.140 24.613 -10.372 1.00 39.53 167 SER A C 1
ATOM 1158 O O . SER A 1 167 ? 32.904 23.421 -10.249 1.00 39.53 167 SER A O 1
ATOM 1160 N N . GLY A 1 168 ? 32.224 25.493 -10.802 1.00 35.4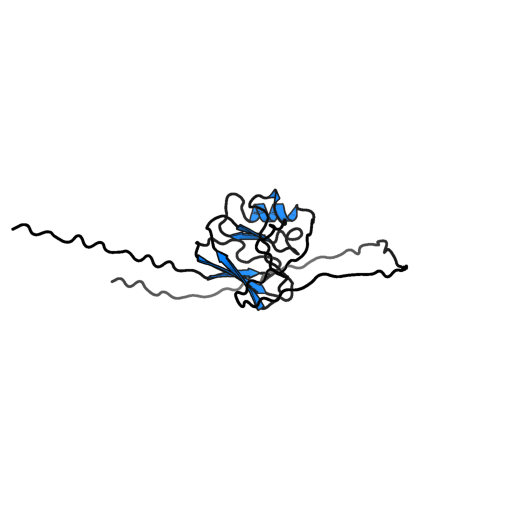7 168 GLY A N 1
ATOM 1161 C CA . GLY A 1 168 ? 31.655 25.503 -12.166 1.00 35.47 168 GLY A CA 1
ATOM 1162 C C . GLY A 1 168 ? 30.613 24.392 -12.391 1.00 35.47 168 GLY A C 1
ATOM 1163 O O . GLY A 1 168 ? 30.863 23.237 -12.110 1.00 35.47 168 GLY A O 1
ATOM 1164 N N . SER A 1 169 ? 29.405 24.608 -12.893 1.00 40.88 169 SER A N 1
ATOM 1165 C CA . SER A 1 169 ? 29.037 25.465 -14.007 1.00 40.88 169 SER A CA 1
ATOM 1166 C C . SER A 1 169 ? 27.511 25.423 -14.180 1.00 40.88 169 SER A C 1
ATOM 1168 O O . SER A 1 169 ? 26.885 24.390 -13.966 1.00 40.88 169 SER A O 1
ATOM 1170 N N . SER A 1 170 ? 26.977 26.542 -14.665 1.00 39.91 170 SER A N 1
ATOM 1171 C CA . SER A 1 170 ? 25.864 26.647 -15.618 1.00 39.91 170 SER A CA 1
ATOM 1172 C C . SER A 1 170 ? 24.443 26.240 -15.206 1.00 39.91 170 SER A C 1
ATOM 1174 O O . SER A 1 170 ? 24.056 25.077 -15.174 1.00 39.91 170 SER A O 1
ATOM 1176 N N . ALA A 1 171 ? 23.618 27.280 -15.087 1.00 52.50 171 ALA A N 1
ATOM 1177 C CA . ALA A 1 171 ? 22.191 27.245 -15.375 1.00 52.50 171 ALA A CA 1
ATOM 1178 C C . ALA A 1 171 ? 21.914 26.778 -16.818 1.00 52.50 171 ALA A C 1
ATOM 1180 O O . ALA A 1 171 ? 22.688 27.097 -17.724 1.00 52.50 171 ALA A O 1
ATOM 1181 N N . PRO A 1 172 ? 20.745 26.174 -17.067 1.00 45.25 172 PRO A N 1
ATOM 1182 C CA . PRO A 1 172 ? 20.047 26.382 -18.325 1.00 45.25 172 PRO A CA 1
ATOM 1183 C C . PRO A 1 172 ? 18.758 27.182 -18.104 1.00 45.25 172 PRO A C 1
ATOM 1185 O O . PRO A 1 172 ? 17.884 26.819 -17.318 1.00 45.25 172 PRO A O 1
ATOM 1188 N N . ALA A 1 173 ? 18.658 28.291 -18.836 1.00 38.94 173 ALA A N 1
ATOM 1189 C CA . ALA A 1 173 ? 17.418 29.007 -19.071 1.00 38.94 173 ALA A CA 1
ATOM 1190 C C . ALA A 1 173 ? 16.560 28.256 -20.105 1.00 38.94 173 ALA A C 1
ATOM 1192 O O . ALA A 1 173 ? 17.066 27.590 -21.007 1.00 38.94 173 ALA A O 1
ATOM 1193 N N . ALA A 1 174 ? 15.249 28.397 -19.940 1.00 41.66 174 ALA A N 1
ATOM 1194 C CA . ALA A 1 174 ? 14.179 27.814 -20.734 1.00 41.66 174 ALA A CA 1
ATOM 1195 C C . ALA A 1 174 ? 14.229 28.151 -22.234 1.00 41.66 174 ALA A C 1
ATOM 1197 O O . ALA A 1 174 ? 14.628 29.251 -22.612 1.00 41.66 174 ALA A O 1
ATOM 1198 N N . THR A 1 175 ? 13.658 27.278 -23.077 1.00 40.00 175 THR A N 1
ATOM 1199 C CA . THR A 1 175 ? 12.737 27.710 -24.149 1.00 40.00 175 THR A CA 1
ATOM 1200 C C . THR A 1 175 ? 11.912 26.558 -24.748 1.00 40.00 175 THR A C 1
ATOM 1202 O O . THR A 1 175 ? 12.438 25.592 -25.284 1.00 40.00 175 THR A O 1
ATOM 1205 N N . SER A 1 176 ? 10.592 26.742 -24.661 1.00 37.62 176 SER A N 1
ATOM 1206 C CA . SER A 1 176 ? 9.555 26.541 -25.687 1.00 37.62 176 SER A CA 1
ATOM 1207 C C . SER A 1 176 ? 9.398 25.212 -26.443 1.00 37.62 176 SER A C 1
ATOM 1209 O O . SER A 1 176 ? 10.054 24.937 -27.441 1.00 37.62 176 SER A O 1
ATOM 1211 N N . ALA A 1 177 ? 8.342 24.500 -26.036 1.00 42.56 177 ALA A N 1
ATOM 1212 C CA . ALA A 1 177 ? 7.117 24.250 -26.808 1.00 42.56 177 ALA A CA 1
ATOM 1213 C C . ALA A 1 177 ? 7.226 24.060 -28.335 1.00 42.56 177 ALA A C 1
ATOM 1215 O O . ALA A 1 177 ? 7.482 25.009 -29.079 1.00 42.56 177 ALA A O 1
ATOM 1216 N N . ARG A 1 178 ? 6.798 22.876 -28.803 1.00 50.16 178 ARG A N 1
ATOM 1217 C CA . ARG A 1 178 ? 6.116 22.720 -30.094 1.00 50.16 178 ARG A CA 1
ATOM 1218 C C . ARG A 1 178 ? 4.884 21.815 -29.995 1.00 50.16 178 ARG A C 1
ATOM 1220 O O . ARG A 1 178 ? 4.913 20.718 -29.455 1.00 50.16 178 ARG A O 1
ATOM 1227 N N . THR A 1 179 ? 3.826 22.391 -30.543 1.00 39.12 179 THR A N 1
ATOM 1228 C CA . THR A 1 179 ? 2.451 21.993 -30.843 1.00 39.12 179 THR A CA 1
ATOM 1229 C C . THR A 1 179 ? 2.275 20.755 -31.736 1.00 39.12 179 THR A C 1
ATOM 1231 O O . THR A 1 179 ? 3.026 20.584 -32.691 1.00 39.12 179 THR A O 1
ATOM 1234 N N . GLY A 1 180 ? 1.150 20.048 -31.526 1.00 35.34 180 GLY A N 1
ATOM 1235 C CA . GLY A 1 180 ? 0.381 19.296 -32.543 1.00 35.34 180 GLY A CA 1
ATOM 1236 C C . GLY A 1 180 ? 0.740 17.809 -32.658 1.00 35.34 180 GLY A C 1
ATOM 1237 O O . GLY A 1 180 ? 1.891 17.450 -32.494 1.00 35.34 180 GLY A O 1
ATOM 1238 N N . ALA A 1 181 ? -0.145 16.858 -32.957 1.00 42.75 181 ALA A N 1
ATOM 1239 C CA . ALA A 1 181 ? -1.571 16.801 -33.280 1.00 42.75 181 ALA A CA 1
ATOM 1240 C C . ALA A 1 181 ? -1.967 15.304 -33.106 1.00 42.75 181 ALA A C 1
ATOM 1242 O O . ALA A 1 181 ? -1.151 14.427 -33.357 1.00 42.75 181 ALA A O 1
ATOM 1243 N N . ALA A 1 182 ? -3.081 14.974 -32.452 1.00 39.22 182 ALA A N 1
ATOM 1244 C CA . ALA A 1 182 ? -4.349 14.574 -33.073 1.00 39.22 182 ALA A CA 1
ATOM 1245 C C . ALA A 1 182 ? -4.414 13.151 -33.706 1.00 39.22 182 ALA A C 1
ATOM 1247 O O . ALA A 1 182 ? -3.702 12.840 -34.650 1.00 39.22 182 ALA A O 1
ATOM 1248 N N . GLN A 1 183 ? -5.435 12.406 -33.245 1.00 38.91 183 GLN A N 1
ATOM 1249 C CA . GLN A 1 183 ? -6.204 11.321 -33.895 1.00 38.91 183 GLN A CA 1
ATOM 1250 C C . GLN A 1 183 ? -5.580 9.913 -34.043 1.00 38.91 183 GLN A C 1
ATOM 1252 O O . GLN A 1 183 ? -4.614 9.718 -34.764 1.00 38.91 183 GLN A O 1
ATOM 1257 N N . VAL A 1 184 ? -6.248 8.881 -33.503 1.00 44.62 184 VAL A N 1
ATOM 1258 C CA . VAL A 1 184 ? -7.220 8.036 -34.242 1.00 44.62 184 VAL A CA 1
ATOM 1259 C C . VAL A 1 184 ? -7.682 6.865 -33.361 1.00 44.62 184 VAL A C 1
ATOM 1261 O O . VAL A 1 184 ? -6.898 6.126 -32.778 1.00 44.62 184 VAL A O 1
ATOM 1264 N N . ALA A 1 185 ? -9.001 6.704 -33.305 1.00 39.78 185 ALA A N 1
ATOM 1265 C CA . ALA A 1 185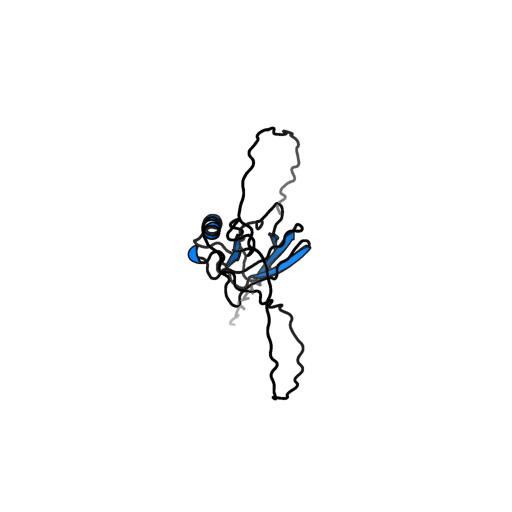 ? -9.730 5.600 -32.704 1.00 39.78 185 ALA A CA 1
ATOM 1266 C C . ALA A 1 185 ? -9.638 4.293 -33.518 1.00 39.78 185 ALA A C 1
ATOM 1268 O O . ALA A 1 185 ? -9.601 4.347 -34.747 1.00 39.78 185 ALA A O 1
ATOM 1269 N N . LYS A 1 186 ? -9.780 3.136 -32.850 1.00 40.69 186 LYS A N 1
ATOM 1270 C CA . LYS A 1 186 ? -10.888 2.173 -33.069 1.00 40.69 186 LYS A CA 1
ATOM 1271 C C . LYS A 1 186 ? -10.782 0.930 -32.159 1.00 40.69 186 LYS A C 1
ATOM 1273 O O . LYS A 1 186 ? -9.673 0.517 -31.834 1.00 40.69 186 LYS A O 1
ATOM 1278 N N . PRO A 1 187 ? -11.926 0.328 -31.775 1.00 47.19 187 PRO A N 1
ATOM 1279 C CA . PRO A 1 187 ? -12.007 -0.872 -30.944 1.00 47.19 187 PRO A CA 1
ATOM 1280 C C . PRO A 1 187 ? -11.958 -2.151 -31.796 1.00 47.19 187 PRO A C 1
ATOM 1282 O O . PRO A 1 187 ? -12.434 -2.158 -32.932 1.00 47.19 187 PRO A O 1
ATOM 1285 N N . VAL A 1 188 ? -11.445 -3.248 -31.232 1.00 52.97 188 VAL A N 1
ATOM 1286 C CA . VAL A 1 188 ? -11.589 -4.597 -31.801 1.00 52.97 188 VAL A CA 1
ATOM 1287 C C . VAL A 1 188 ? -12.509 -5.428 -30.912 1.00 52.97 188 VAL A C 1
ATOM 1289 O O . VAL A 1 188 ? -12.317 -5.550 -29.707 1.00 52.97 188 VAL A O 1
ATOM 1292 N N . LEU A 1 189 ? -13.532 -5.956 -31.575 1.00 49.22 189 LEU A N 1
ATOM 1293 C CA . LEU A 1 189 ? -14.601 -6.826 -31.114 1.00 49.22 189 LEU A CA 1
ATOM 1294 C C . LEU A 1 189 ? -14.247 -8.280 -31.481 1.00 49.22 189 LEU A C 1
ATOM 1296 O O . LEU A 1 189 ? -13.802 -8.524 -32.601 1.00 49.22 189 LEU A O 1
ATOM 1300 N N . GLY A 1 190 ? -14.511 -9.237 -30.589 1.00 39.75 190 GLY A N 1
ATOM 1301 C CA . GLY A 1 190 ? -14.505 -10.681 -30.881 1.00 39.75 190 GLY A CA 1
ATOM 1302 C C . GLY A 1 190 ? -14.423 -11.487 -29.578 1.00 39.75 190 GLY A C 1
ATOM 1303 O O . GLY A 1 190 ? -13.379 -11.475 -28.945 1.00 39.75 190 GLY A O 1
ATOM 1304 N N . ALA A 1 191 ? -15.507 -11.975 -28.967 1.00 43.06 191 ALA A N 1
ATOM 1305 C CA . ALA A 1 191 ? -16.483 -12.999 -29.376 1.00 43.06 191 ALA A CA 1
ATOM 1306 C C . ALA A 1 191 ? -15.994 -14.455 -29.185 1.00 43.06 191 ALA A C 1
ATOM 1308 O O . ALA A 1 191 ? -15.107 -14.909 -29.897 1.00 43.06 191 ALA A O 1
ATOM 1309 N N . GLY A 1 192 ? -16.696 -15.185 -28.298 1.00 38.03 192 GLY A N 1
ATOM 1310 C CA . GLY A 1 192 ? -16.779 -16.657 -28.238 1.00 38.03 192 GLY A CA 1
ATOM 1311 C C . GLY A 1 192 ? -15.785 -17.340 -27.280 1.00 38.03 192 GLY A C 1
ATOM 1312 O O . GLY A 1 192 ? -14.658 -16.894 -27.170 1.00 38.03 192 GLY A O 1
ATOM 1313 N N . VAL A 1 193 ? -16.084 -18.432 -26.563 1.00 47.88 193 VAL A N 1
ATOM 1314 C CA . VAL A 1 193 ? -17.234 -19.353 -26.567 1.00 47.88 193 VAL A CA 1
ATOM 1315 C C . VAL A 1 193 ? -17.206 -20.207 -25.274 1.00 47.88 193 VAL A C 1
ATOM 1317 O O . VAL A 1 193 ? -16.138 -20.596 -24.826 1.00 47.88 193 VAL A O 1
ATOM 1320 N N . ALA A 1 194 ? -18.399 -20.513 -24.752 1.00 41.41 194 ALA A N 1
ATOM 1321 C CA . ALA A 1 194 ? -18.892 -21.801 -24.225 1.00 41.41 194 ALA A CA 1
ATOM 1322 C C . ALA A 1 194 ? -18.098 -22.704 -23.244 1.00 41.41 194 ALA A C 1
ATOM 1324 O O . ALA A 1 194 ? -17.031 -23.218 -23.556 1.00 41.41 194 ALA A O 1
ATOM 1325 N N . GLY A 1 195 ? -18.840 -23.127 -22.203 1.00 37.38 195 GLY A N 1
ATOM 1326 C CA . GLY A 1 195 ? -18.805 -24.471 -21.595 1.00 37.38 195 GLY A CA 1
ATOM 1327 C C . GLY A 1 195 ? -17.803 -24.617 -20.443 1.00 37.38 195 GLY A C 1
ATOM 1328 O O . GLY A 1 195 ? -16.713 -24.085 -20.512 1.00 37.38 195 GLY A O 1
ATOM 1329 N N . VAL A 1 196 ? -18.064 -25.322 -19.342 1.00 52.72 196 VAL A N 1
ATOM 1330 C CA . VAL A 1 196 ? -18.859 -26.542 -19.175 1.00 52.72 196 VAL A CA 1
ATOM 1331 C C . VAL A 1 196 ? -19.265 -26.697 -17.696 1.00 52.72 196 VAL A C 1
ATOM 1333 O O . VAL A 1 196 ? -18.478 -26.451 -16.786 1.00 52.72 196 VAL A O 1
ATOM 1336 N N . LEU A 1 197 ? -20.514 -27.127 -17.500 1.00 48.53 197 LEU A N 1
ATOM 1337 C CA . LEU A 1 197 ? -21.091 -27.763 -16.310 1.00 48.53 197 LEU A CA 1
ATOM 1338 C C . LEU A 1 197 ? -20.193 -28.870 -15.714 1.00 48.53 197 LEU A C 1
ATOM 1340 O O . LEU A 1 197 ? -19.846 -29.787 -16.448 1.00 48.53 197 LEU A O 1
ATOM 1344 N N . LEU A 1 198 ? -20.015 -28.923 -14.388 1.00 50.34 198 LEU A N 1
ATOM 1345 C CA . LEU A 1 198 ? -20.045 -30.195 -13.634 1.00 50.34 198 LEU A CA 1
ATOM 1346 C C . LEU A 1 198 ? -20.238 -29.899 -12.135 1.00 50.34 198 LEU A C 1
ATOM 1348 O O . LEU A 1 198 ? -19.366 -29.345 -11.481 1.00 50.34 198 LEU A O 1
ATOM 1352 N N . ALA A 1 199 ? -21.483 -29.951 -11.672 1.00 50.12 199 ALA A N 1
ATOM 1353 C CA . ALA A 1 199 ? -22.072 -31.060 -10.914 1.00 50.12 199 ALA A CA 1
ATOM 1354 C C . ALA A 1 199 ? -21.680 -31.057 -9.429 1.00 50.12 199 ALA A C 1
ATOM 1356 O O . ALA A 1 199 ? -20.587 -31.445 -9.030 1.00 50.12 199 ALA A O 1
ATOM 1357 N N . ALA A 1 200 ? -22.658 -30.655 -8.621 1.00 48.47 200 ALA A N 1
ATOM 1358 C CA . ALA A 1 200 ? -22.758 -31.039 -7.230 1.00 48.47 200 ALA A CA 1
ATOM 1359 C C . ALA A 1 200 ? -22.840 -32.568 -7.120 1.00 48.47 200 ALA A C 1
ATOM 1361 O O . ALA A 1 200 ? -23.594 -33.198 -7.864 1.00 48.47 200 ALA A O 1
ATOM 1362 N N . LEU A 1 201 ? -22.147 -33.141 -6.141 1.00 50.72 201 LEU A N 1
ATOM 1363 C CA . LEU A 1 201 ? -22.578 -34.389 -5.530 1.00 50.72 201 LEU A CA 1
ATOM 1364 C C . LEU A 1 201 ? -22.475 -34.252 -4.010 1.00 50.72 201 LEU A C 1
ATOM 1366 O O . LEU A 1 201 ? -21.421 -33.930 -3.468 1.00 50.72 201 LEU A O 1
ATOM 1370 N N . LEU A 1 202 ? -23.624 -34.450 -3.370 1.00 57.50 202 LEU A N 1
ATOM 1371 C CA . LEU A 1 202 ? -23.813 -34.626 -1.937 1.00 57.50 202 LEU A CA 1
ATOM 1372 C C . LEU A 1 202 ? -23.381 -36.039 -1.528 1.00 57.50 202 LEU A C 1
ATOM 1374 O O . LEU A 1 202 ? -23.710 -36.982 -2.249 1.00 57.50 202 LEU A O 1
ATOM 1378 N N . ALA A 1 203 ? -22.752 -36.167 -0.360 1.00 52.28 203 ALA A N 1
ATOM 1379 C CA . ALA A 1 203 ? -23.046 -37.144 0.700 1.00 52.28 203 ALA A CA 1
ATOM 1380 C C . ALA A 1 203 ? -21.987 -37.019 1.803 1.00 52.28 203 ALA A C 1
ATOM 1382 O O . ALA A 1 203 ? -20.789 -37.170 1.479 1.00 52.28 203 ALA A O 1
#

InterPro domains:
  IPR000923 Blue (type 1) copper domain [PF00127] (21-111)
  IPR008972 Cupredoxin [G3DSA:2.60.40.420] (19-168)
  IPR008972 Cupredoxin [SSF49503] (19-115)
  IPR052953 Serine-rich & Multicopper Oxidase-related [PTHR34883] (16-183)

Sequence (203 aa):
MFFRAPLILAALAACVSAANITVQVGQGGDKFSPTSVTAAQGDTISFVFHENMEHNVIEAQGTDTATACQPKEGALHSALQNEAAVVSVPVNSTDPVYIFCGPHCESKGMVFIINPGTVSVEQYAAAAKGQSSSSSSAASSGSSTAAASSSTRAASSSAAGAASSSSGSSAPAATSARTGAAQVAKPVLGAGVAGVLLAALLA

Foldseek 3Di:
DDDDDDDDDPDDPPPPDAEEAEWEAQVVHHAIVVQEDEGDQNHKYKYAAEDQDWWWKFWWCDLDLQGFLPGNPPDDTDDIDHHGDIDIDGRHHRDKIKIATNVQQQPPLHIHIYNRDPQDSVNNSVSSVVDDDDDDDDDDDDDDDDDDDDDDDDDDDDDDDDDDDDDDDDDDDDDDDDDDDDDDDDDDDDDDDDDDDDDDDDD

pLDDT: mean 74.38, std 26.05, range [34.0, 98.75]

Radius of gyration: 27.3 Å; chains: 1; bounding box: 68×76×78 Å